Protein AF-A0A945FK78-F1 (afdb_monomer_lite)

pLDDT: mean 89.25, std 8.35, range [63.59, 98.69]

Secondary structure (DSSP, 8-state):
-EEEEEEEE---SS---EEEEEETTEEEEEE-S--SSPPPHHHHHHHHTT---EEEEEEE--STT-SSHHHHHHHHHHSEEEEEEEE-SS-EEEEEEEEETTEEEEEEEETTTTEEEEEEETTEE--S---BSSSEEEESSSEEEETTEEEE--SSEEEEE--TTS-EEEEEEE-SS-EEEEEEETTEEEEEEEESSEEEEEETTEEEEEESS-BS--EEESSEEEEEE-

Structure (mmCIF, N/CA/C/O backbone):
data_AF-A0A945FK78-F1
#
_entry.id   AF-A0A945FK78-F1
#
loop_
_atom_site.group_PDB
_atom_site.id
_atom_site.type_symbol
_atom_site.label_atom_id
_atom_site.label_alt_id
_atom_site.label_comp_id
_atom_site.label_asym_id
_atom_site.label_entity_id
_atom_site.label_seq_id
_atom_site.pdbx_PDB_ins_code
_atom_site.Cartn_x
_atom_site.Cartn_y
_atom_site.Cartn_z
_atom_site.occupancy
_atom_site.B_iso_or_equiv
_atom_site.auth_seq_id
_atom_site.auth_comp_id
_atom_site.auth_asym_id
_atom_site.auth_atom_id
_atom_site.pdbx_PDB_model_num
ATOM 1 N N . MET A 1 1 ? 4.400 -20.159 -4.609 1.00 85.19 1 MET A N 1
ATOM 2 C CA . MET A 1 1 ? 5.719 -19.964 -5.250 1.00 85.19 1 MET A CA 1
ATOM 3 C C . MET A 1 1 ? 5.905 -18.487 -5.541 1.00 85.19 1 MET A C 1
ATOM 5 O O . MET A 1 1 ? 4.906 -17.806 -5.713 1.00 85.19 1 MET A O 1
ATOM 9 N N . SER A 1 2 ? 7.142 -17.998 -5.595 1.00 87.69 2 SER A N 1
ATOM 10 C CA . SER A 1 2 ? 7.452 -16.610 -5.948 1.00 87.69 2 SER A CA 1
ATOM 11 C C . SER A 1 2 ? 8.450 -16.554 -7.103 1.00 87.69 2 SER A C 1
ATOM 13 O O . SER A 1 2 ? 9.295 -17.440 -7.253 1.00 87.69 2 SER A O 1
ATOM 15 N N . ALA A 1 3 ? 8.328 -15.530 -7.941 1.00 89.69 3 ALA A N 1
ATOM 16 C CA . ALA A 1 3 ? 9.231 -15.269 -9.050 1.00 89.69 3 ALA A CA 1
ATOM 17 C C . ALA A 1 3 ? 9.482 -13.766 -9.167 1.00 89.69 3 ALA A C 1
ATOM 19 O O . ALA A 1 3 ? 8.560 -12.961 -9.043 1.00 89.69 3 ALA A O 1
ATOM 20 N N . VAL A 1 4 ? 10.736 -13.401 -9.430 1.00 88.75 4 VAL A N 1
ATOM 21 C CA . VAL A 1 4 ? 11.137 -12.023 -9.719 1.00 88.75 4 VAL A CA 1
ATOM 22 C C . VAL A 1 4 ? 11.714 -11.973 -11.125 1.00 88.75 4 VAL A C 1
ATOM 24 O O . VAL A 1 4 ? 12.570 -12.786 -11.479 1.00 88.75 4 VAL A O 1
ATOM 27 N N . ARG A 1 5 ? 11.280 -10.996 -11.918 1.00 88.25 5 ARG A N 1
ATOM 28 C CA . ARG A 1 5 ? 11.857 -10.679 -13.224 1.00 88.25 5 ARG A CA 1
ATOM 29 C C . ARG A 1 5 ? 12.356 -9.235 -13.218 1.00 88.25 5 ARG A C 1
ATOM 31 O O . ARG A 1 5 ? 11.535 -8.322 -13.227 1.00 88.25 5 ARG A O 1
ATOM 38 N N . PRO A 1 6 ? 13.676 -8.998 -13.233 1.00 86.38 6 PRO A N 1
ATOM 39 C CA . PRO A 1 6 ? 14.219 -7.669 -13.493 1.00 86.38 6 PRO A CA 1
ATOM 40 C C . PRO A 1 6 ? 13.717 -7.158 -14.851 1.00 86.38 6 PRO A C 1
ATOM 42 O O . PRO A 1 6 ? 13.783 -7.892 -15.839 1.00 86.38 6 PRO A O 1
ATOM 45 N N . LEU A 1 7 ? 13.196 -5.932 -14.898 1.00 83.31 7 LEU A N 1
ATOM 46 C CA . LEU A 1 7 ? 12.598 -5.352 -16.105 1.00 83.31 7 LEU A CA 1
ATOM 47 C C . LEU A 1 7 ? 13.538 -4.342 -16.762 1.00 83.31 7 LEU A C 1
ATOM 49 O O . LEU A 1 7 ? 13.910 -4.494 -17.921 1.00 83.31 7 LEU A O 1
ATOM 53 N N . VAL A 1 8 ? 13.963 -3.338 -15.997 1.00 77.94 8 VAL A N 1
ATOM 54 C CA . VAL A 1 8 ? 14.865 -2.275 -16.448 1.00 77.94 8 VAL A CA 1
ATOM 55 C C . VAL A 1 8 ? 15.827 -1.907 -15.328 1.00 77.94 8 VAL A C 1
ATOM 57 O O . VAL A 1 8 ? 15.488 -2.005 -14.149 1.00 77.94 8 VAL A O 1
ATOM 60 N N . ARG A 1 9 ? 17.036 -1.478 -15.697 1.00 79.06 9 ARG A N 1
ATOM 61 C CA . ARG A 1 9 ? 17.965 -0.803 -14.790 1.00 79.06 9 ARG A CA 1
ATOM 62 C C . ARG A 1 9 ? 18.815 0.212 -15.547 1.00 79.06 9 ARG A C 1
ATOM 64 O O . ARG A 1 9 ? 19.296 -0.089 -16.644 1.00 79.06 9 ARG A O 1
ATOM 71 N N . SER A 1 10 ? 19.081 1.360 -14.941 1.00 76.00 10 SER A N 1
ATOM 72 C CA . SER A 1 10 ? 20.145 2.262 -15.385 1.00 76.00 10 SER A CA 1
ATOM 73 C C . SER A 1 10 ? 21.504 1.583 -15.181 1.00 76.00 10 SER A C 1
ATOM 75 O O . SER A 1 10 ? 21.773 1.041 -14.112 1.00 76.00 10 SER A O 1
ATOM 77 N N . LYS A 1 11 ? 22.375 1.594 -16.197 1.00 76.12 11 LYS A N 1
ATOM 78 C CA . LYS A 1 11 ? 23.743 1.056 -16.099 1.00 76.12 11 LYS A CA 1
ATOM 79 C C . LYS A 1 11 ? 24.743 2.208 -16.058 1.00 76.12 11 LYS A C 1
ATOM 81 O O . LYS A 1 11 ? 25.193 2.661 -17.103 1.00 76.12 11 LYS A O 1
ATOM 86 N N . LEU A 1 12 ? 25.088 2.672 -14.860 1.00 74.94 12 LEU A N 1
ATOM 87 C CA . LEU A 1 12 ? 25.966 3.836 -14.660 1.00 74.94 12 LEU A CA 1
ATOM 88 C C . LEU A 1 12 ? 27.443 3.472 -14.467 1.00 74.94 12 LEU A C 1
ATOM 90 O O . LEU A 1 12 ? 28.280 4.342 -14.263 1.00 74.94 12 LEU A O 1
ATOM 94 N N . GLY A 1 13 ? 27.787 2.185 -14.523 1.00 69.75 13 GLY A N 1
ATOM 95 C CA . GLY A 1 13 ? 29.161 1.712 -14.389 1.00 69.75 13 GLY A CA 1
ATOM 96 C C . GLY A 1 13 ? 29.427 0.456 -15.212 1.00 69.75 13 GLY A C 1
ATOM 97 O O . GLY A 1 13 ? 28.503 -0.245 -15.632 1.00 69.75 13 GLY A O 1
ATOM 98 N N . LYS A 1 14 ? 30.715 0.145 -15.412 1.00 69.25 14 LYS A N 1
ATOM 99 C CA . LYS A 1 14 ? 31.162 -1.047 -16.161 1.00 69.25 14 LYS A CA 1
ATOM 100 C C . LYS A 1 14 ? 30.743 -2.364 -15.494 1.00 69.25 14 LYS A C 1
ATOM 102 O O . LYS A 1 14 ? 30.628 -3.375 -16.178 1.00 69.25 14 LYS A O 1
ATOM 107 N N . ASN A 1 15 ? 30.497 -2.353 -14.180 1.00 76.56 15 ASN A N 1
ATOM 108 C CA . ASN A 1 15 ? 30.072 -3.515 -13.404 1.00 76.56 15 ASN A CA 1
ATOM 109 C C . ASN A 1 15 ? 28.766 -3.209 -12.655 1.00 76.56 15 ASN A C 1
ATOM 111 O O . ASN A 1 15 ? 28.772 -2.482 -11.671 1.00 76.56 15 ASN A O 1
ATOM 115 N N . THR A 1 16 ? 27.648 -3.754 -13.131 1.00 78.75 16 THR A N 1
ATOM 116 C CA . THR A 1 16 ? 26.304 -3.588 -12.541 1.00 78.75 16 THR A CA 1
ATOM 117 C C . THR A 1 16 ? 25.629 -4.956 -12.433 1.00 78.75 16 THR A C 1
ATOM 119 O O . THR A 1 16 ? 24.780 -5.302 -13.253 1.00 78.75 16 THR A O 1
ATOM 122 N N . PRO A 1 17 ? 26.101 -5.842 -11.548 1.00 82.62 17 PRO A N 1
ATOM 123 C CA . PRO A 1 17 ? 25.619 -7.216 -11.513 1.00 82.62 17 PRO A CA 1
ATOM 124 C C . PRO A 1 17 ? 24.199 -7.301 -10.938 1.00 82.62 17 PRO A C 1
ATOM 126 O O . PRO A 1 17 ? 23.781 -6.467 -10.142 1.00 82.62 17 PRO A O 1
ATOM 129 N N . ILE A 1 18 ? 23.472 -8.345 -11.336 1.00 84.94 18 ILE A N 1
ATOM 130 C CA . ILE A 1 18 ? 22.266 -8.794 -10.632 1.00 84.94 18 ILE A CA 1
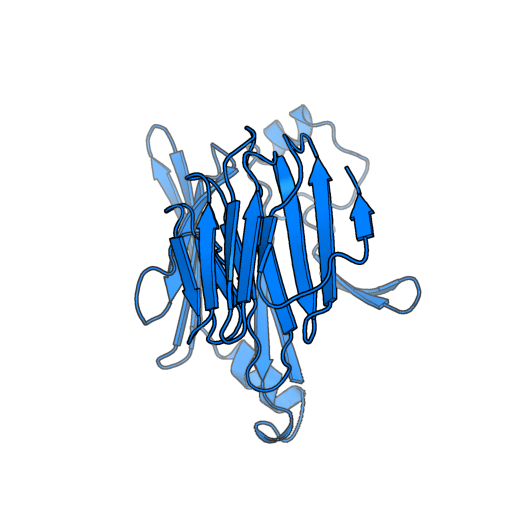ATOM 131 C C . ILE A 1 18 ? 22.673 -10.049 -9.882 1.00 84.94 18 ILE A C 1
ATOM 133 O O . ILE A 1 18 ? 23.197 -10.979 -10.501 1.00 84.94 18 ILE A O 1
ATOM 137 N N . ARG A 1 19 ? 22.497 -10.054 -8.564 1.00 87.69 19 ARG A N 1
ATOM 138 C CA . ARG A 1 19 ? 22.952 -11.142 -7.697 1.00 87.69 19 ARG A CA 1
ATOM 139 C C . ARG A 1 19 ? 21.851 -11.547 -6.743 1.00 87.69 19 ARG A C 1
ATOM 141 O O . ARG A 1 19 ? 21.077 -10.718 -6.290 1.00 87.69 19 ARG A O 1
ATOM 148 N N . LEU A 1 20 ? 21.801 -12.838 -6.464 1.00 85.56 20 LEU A N 1
ATOM 149 C CA . LEU A 1 20 ? 21.008 -13.390 -5.385 1.00 85.56 20 LEU A CA 1
ATOM 150 C C . LEU A 1 20 ? 22.001 -13.835 -4.317 1.00 85.56 20 LEU A C 1
ATOM 152 O O . LEU A 1 20 ? 22.889 -14.635 -4.615 1.00 85.56 20 LEU A O 1
ATOM 156 N N . GLU A 1 21 ? 21.900 -13.279 -3.120 1.00 91.38 21 GLU A N 1
ATOM 157 C CA . GLU A 1 21 ? 22.859 -13.513 -2.044 1.00 91.38 21 GLU A CA 1
ATOM 158 C C . GLU A 1 21 ? 22.175 -13.619 -0.688 1.00 91.38 21 GLU A C 1
ATOM 160 O O . GLU A 1 21 ? 21.089 -13.090 -0.484 1.00 91.38 21 GLU A O 1
ATOM 165 N N . GLU A 1 22 ? 22.808 -14.332 0.237 1.00 92.62 22 GLU A N 1
ATOM 166 C CA . GLU A 1 22 ? 22.328 -14.454 1.608 1.00 92.62 22 GLU A CA 1
ATOM 167 C C . GLU A 1 22 ? 22.950 -13.348 2.471 1.00 92.62 22 GLU A C 1
ATOM 169 O O . GLU A 1 22 ? 24.173 -13.189 2.501 1.00 92.62 22 GLU A O 1
ATOM 174 N N . ARG A 1 23 ? 22.121 -12.572 3.176 1.00 89.19 23 ARG A N 1
ATOM 175 C CA . ARG A 1 23 ? 22.551 -11.542 4.131 1.00 89.19 23 ARG A CA 1
ATOM 176 C C . ARG A 1 23 ? 21.806 -11.750 5.443 1.00 89.19 23 ARG A C 1
ATOM 178 O O . ARG A 1 23 ? 20.592 -11.634 5.475 1.00 89.19 23 ARG A O 1
ATOM 185 N N . ALA A 1 24 ? 22.535 -12.045 6.521 1.00 90.94 24 ALA A N 1
ATOM 186 C CA . ALA A 1 24 ? 21.966 -12.250 7.860 1.00 90.94 24 ALA A CA 1
ATOM 187 C C . ALA A 1 24 ? 20.824 -13.297 7.925 1.00 90.94 24 ALA A C 1
ATOM 189 O O . ALA A 1 24 ? 19.915 -13.167 8.737 1.00 90.94 24 ALA A O 1
ATOM 190 N N . GLY A 1 25 ? 20.890 -14.342 7.091 1.00 89.62 25 GLY A N 1
ATOM 191 C CA . GLY A 1 25 ? 19.864 -15.388 6.996 1.00 89.62 25 GLY A CA 1
ATOM 192 C C . GLY A 1 25 ? 18.727 -15.085 6.013 1.00 89.62 25 GLY A C 1
ATOM 193 O O . GLY A 1 25 ? 17.911 -15.966 5.747 1.00 89.62 25 GLY A O 1
ATOM 194 N N . ASP A 1 26 ? 18.696 -13.884 5.427 1.00 82.81 26 ASP A N 1
ATOM 195 C CA . ASP A 1 26 ? 17.723 -13.498 4.409 1.00 82.81 26 ASP A CA 1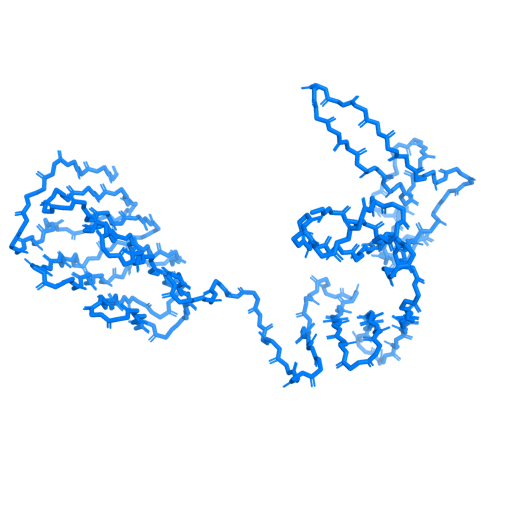
ATOM 196 C C . ASP A 1 26 ? 18.279 -13.682 2.997 1.00 82.81 26 ASP A C 1
ATOM 198 O O . ASP A 1 26 ? 19.442 -13.387 2.716 1.00 82.81 26 ASP A O 1
ATOM 202 N N . LEU A 1 27 ? 17.420 -14.115 2.074 1.00 82.62 27 LEU A N 1
ATOM 203 C CA . LEU A 1 27 ? 17.739 -14.177 0.652 1.00 82.62 27 LEU A CA 1
ATOM 204 C C . LEU A 1 27 ? 17.448 -12.823 -0.010 1.00 82.62 27 LEU A C 1
ATOM 206 O O . LEU A 1 27 ? 16.295 -12.406 -0.115 1.00 82.62 27 LEU A O 1
ATOM 210 N N . VAL A 1 28 ? 18.490 -12.157 -0.498 1.00 86.06 28 VAL A N 1
ATOM 211 C CA . VAL A 1 28 ? 18.441 -10.805 -1.063 1.00 86.06 28 VAL A CA 1
ATOM 212 C C . VAL A 1 28 ? 18.716 -10.847 -2.562 1.00 86.06 28 VAL A C 1
ATOM 214 O O . VAL A 1 28 ? 19.752 -11.341 -3.003 1.00 86.06 28 VAL A O 1
ATOM 217 N N . LEU A 1 29 ? 17.794 -10.297 -3.358 1.00 84.81 29 LEU A N 1
ATOM 218 C CA . LEU A 1 29 ? 18.037 -9.983 -4.765 1.00 84.81 29 LEU A CA 1
ATOM 219 C C . LEU A 1 29 ? 18.592 -8.561 -4.866 1.00 84.81 29 LEU A C 1
ATOM 221 O O . LEU A 1 29 ? 17.868 -7.596 -4.636 1.00 84.81 29 LEU A O 1
ATOM 225 N N . ASP A 1 30 ? 19.857 -8.446 -5.248 1.00 86.56 30 ASP A N 1
ATOM 226 C CA . ASP A 1 30 ? 20.533 -7.174 -5.468 1.00 86.56 30 ASP A CA 1
ATOM 227 C C . ASP A 1 30 ? 20.562 -6.819 -6.963 1.00 86.56 30 ASP A C 1
ATOM 229 O O . ASP A 1 30 ? 20.929 -7.645 -7.811 1.00 86.56 30 ASP A O 1
ATOM 233 N N . ILE A 1 31 ? 20.157 -5.591 -7.294 1.00 84.88 31 ILE A N 1
ATOM 234 C CA . ILE A 1 31 ? 20.098 -5.051 -8.661 1.00 84.88 31 ILE A CA 1
ATOM 235 C C . ILE A 1 31 ? 20.861 -3.722 -8.675 1.00 84.88 31 ILE A C 1
ATOM 237 O O . ILE A 1 31 ? 20.276 -2.641 -8.576 1.00 84.88 31 ILE A O 1
ATOM 241 N N . ASP A 1 32 ? 22.179 -3.815 -8.839 1.00 81.12 32 ASP A N 1
ATOM 242 C CA . ASP A 1 32 ? 23.079 -2.661 -8.841 1.00 81.12 32 ASP A CA 1
ATOM 243 C C . ASP A 1 32 ? 22.862 -1.790 -10.097 1.00 81.12 32 ASP A C 1
ATOM 245 O O . ASP A 1 32 ? 23.036 -2.261 -11.227 1.00 81.12 32 ASP A O 1
ATOM 249 N N . THR A 1 33 ? 22.561 -0.496 -9.930 1.00 79.31 33 THR A N 1
ATOM 250 C CA . THR A 1 33 ? 22.623 0.504 -11.024 1.00 79.31 33 THR A CA 1
ATOM 251 C C . THR A 1 33 ? 24.009 1.128 -11.170 1.00 79.31 33 THR A C 1
ATOM 253 O O . THR A 1 33 ? 24.380 1.598 -12.250 1.00 79.31 33 THR A O 1
ATOM 256 N N . TYR A 1 34 ? 24.806 1.088 -10.101 1.00 78.56 34 TYR A N 1
ATOM 257 C CA . TYR A 1 34 ? 26.171 1.588 -10.036 1.00 78.56 34 TYR A CA 1
ATOM 258 C C . TYR A 1 34 ? 26.968 0.809 -8.985 1.00 78.56 34 TYR A C 1
ATOM 260 O O . TYR A 1 34 ? 26.492 0.598 -7.873 1.00 78.56 34 TYR A O 1
ATOM 268 N N . ARG A 1 35 ? 28.200 0.418 -9.323 1.00 75.31 35 ARG A N 1
ATOM 269 C CA . ARG A 1 35 ? 29.159 -0.174 -8.383 1.00 75.31 35 ARG A CA 1
ATOM 270 C C . ARG A 1 35 ? 30.524 0.472 -8.597 1.00 75.31 35 ARG A C 1
ATOM 272 O O . ARG A 1 35 ? 31.146 0.274 -9.640 1.00 75.31 35 ARG A O 1
ATOM 279 N N . GLY A 1 36 ? 30.970 1.242 -7.614 1.00 75.12 36 GLY A N 1
ATOM 280 C CA . GLY A 1 36 ? 32.206 2.020 -7.652 1.00 75.12 36 GLY A CA 1
ATOM 281 C C . GLY A 1 36 ? 32.344 2.875 -6.397 1.00 75.12 36 GLY A C 1
ATOM 282 O O . GLY A 1 36 ? 31.562 2.721 -5.456 1.00 75.12 36 GLY A O 1
ATOM 283 N N . GLU A 1 37 ? 33.325 3.776 -6.378 1.00 77.75 37 GLU A N 1
ATOM 284 C CA . GLU A 1 37 ? 33.451 4.754 -5.295 1.00 77.75 37 GLU A CA 1
ATOM 285 C C . GLU A 1 37 ? 32.185 5.603 -5.185 1.00 77.75 37 GLU A C 1
ATOM 287 O O . GLU A 1 37 ? 31.512 5.866 -6.187 1.00 77.75 37 GLU A O 1
ATOM 292 N N . LYS A 1 38 ? 31.855 6.014 -3.956 1.00 76.81 38 LYS A N 1
ATOM 293 C CA . LYS A 1 38 ? 30.687 6.847 -3.676 1.00 76.81 38 LYS A CA 1
ATOM 294 C C . LYS A 1 38 ? 30.719 8.081 -4.579 1.00 76.81 38 LYS A C 1
ATOM 296 O O . LYS A 1 38 ? 31.622 8.905 -4.477 1.00 76.81 38 LYS A O 1
ATOM 301 N N . MET A 1 39 ? 29.715 8.206 -5.438 1.00 71.44 39 MET A N 1
ATOM 302 C CA . MET A 1 39 ? 29.570 9.354 -6.323 1.00 71.44 39 MET A CA 1
ATOM 303 C C . MET A 1 39 ? 28.866 10.489 -5.572 1.00 71.44 39 MET A C 1
ATOM 305 O O . MET A 1 39 ? 27.896 10.248 -4.848 1.00 71.44 39 MET A O 1
ATOM 309 N N . ALA A 1 40 ? 29.359 11.721 -5.718 1.00 77.81 40 ALA A N 1
ATOM 310 C CA . ALA A 1 40 ? 28.646 12.902 -5.237 1.00 77.81 40 ALA A CA 1
ATOM 311 C C . ALA A 1 40 ? 27.323 13.070 -6.004 1.00 77.81 40 ALA A C 1
ATOM 313 O O . ALA A 1 40 ? 27.217 12.654 -7.158 1.00 77.81 40 ALA A O 1
ATOM 314 N N . HIS A 1 41 ? 26.321 13.684 -5.371 1.00 68.19 41 HIS A N 1
ATOM 315 C CA . HIS A 1 41 ? 24.999 13.889 -5.973 1.00 68.19 41 HIS A CA 1
ATOM 316 C C . HIS A 1 41 ? 25.080 14.627 -7.322 1.00 68.19 41 HIS A C 1
ATOM 318 O O . HIS A 1 41 ? 24.483 14.172 -8.294 1.00 68.19 41 HIS A O 1
ATOM 324 N N . ASP A 1 42 ? 25.900 15.677 -7.409 1.00 74.44 42 ASP A N 1
ATOM 325 C CA . ASP A 1 42 ? 26.085 16.458 -8.640 1.00 74.44 42 ASP A CA 1
ATOM 326 C C . ASP A 1 42 ? 26.722 15.620 -9.759 1.00 74.44 42 ASP A C 1
ATOM 328 O O . ASP A 1 42 ? 26.226 15.600 -10.881 1.00 74.44 42 ASP A O 1
ATOM 332 N N . ALA A 1 43 ? 27.742 14.819 -9.435 1.00 74.62 43 ALA A N 1
ATOM 333 C CA . ALA A 1 43 ? 28.380 13.911 -10.391 1.00 74.62 43 ALA A CA 1
ATOM 334 C C . ALA A 1 43 ? 27.421 12.807 -10.881 1.00 74.62 43 ALA A C 1
ATOM 336 O O . ALA A 1 43 ? 27.469 12.398 -12.046 1.00 74.62 43 ALA A O 1
ATOM 337 N N . LEU A 1 44 ? 26.506 12.344 -10.020 1.00 71.06 44 LEU A N 1
ATOM 338 C CA . LEU A 1 44 ? 25.440 11.420 -10.409 1.00 71.06 44 LEU A CA 1
ATOM 339 C C . LEU A 1 44 ? 24.446 12.101 -11.355 1.00 71.06 44 LEU A C 1
ATOM 341 O O . LEU A 1 44 ? 24.047 11.498 -12.354 1.00 71.06 44 LEU A O 1
ATOM 345 N N . HIS A 1 45 ? 24.063 13.346 -11.065 1.00 69.94 45 HIS A N 1
ATOM 346 C CA . HIS A 1 45 ? 23.194 14.148 -11.922 1.00 69.94 45 HIS A CA 1
ATOM 347 C C . HIS A 1 45 ? 23.817 14.407 -13.295 1.00 69.94 45 HIS A C 1
ATOM 349 O O . HIS A 1 45 ? 23.137 14.208 -14.297 1.00 69.94 45 HIS A O 1
ATOM 355 N N . GLU A 1 46 ? 25.100 14.753 -13.370 1.00 72.06 46 GLU A N 1
ATOM 356 C CA . GLU A 1 46 ? 25.819 14.941 -14.637 1.00 72.06 46 GLU A CA 1
ATOM 357 C C . GLU A 1 46 ? 25.909 13.642 -15.450 1.00 72.06 46 GLU A C 1
ATOM 359 O O . GLU A 1 46 ? 25.670 13.638 -16.656 1.00 72.06 46 GLU A O 1
ATOM 364 N N . THR A 1 47 ? 26.195 12.516 -14.790 1.00 67.88 47 THR A N 1
ATOM 365 C CA . THR A 1 47 ? 26.388 11.221 -15.468 1.00 67.88 47 THR A CA 1
ATOM 366 C C . THR A 1 47 ? 25.070 10.595 -15.937 1.00 67.88 47 THR A C 1
ATOM 368 O O . THR A 1 47 ? 25.034 9.895 -16.948 1.00 67.88 47 THR A O 1
ATOM 371 N N . SER A 1 48 ? 23.980 10.803 -15.194 1.00 66.00 48 SER A N 1
ATOM 372 C CA . SER A 1 48 ? 22.694 10.120 -15.418 1.00 66.00 48 SER A CA 1
ATOM 373 C C . SER A 1 48 ? 21.543 11.043 -15.824 1.00 66.00 48 SER A C 1
ATOM 375 O O . SER A 1 48 ? 20.415 10.577 -15.998 1.00 66.00 48 SER A O 1
ATOM 377 N N . GLY A 1 49 ? 21.780 12.355 -15.892 1.00 64.69 49 GLY A N 1
ATOM 378 C CA . GLY A 1 49 ? 20.717 13.360 -15.967 1.00 64.69 49 GLY A CA 1
ATOM 379 C C . GLY A 1 49 ? 19.792 13.364 -14.741 1.00 64.69 49 GLY A C 1
ATOM 380 O O . GLY A 1 49 ? 18.676 13.869 -14.831 1.00 64.69 49 GLY A O 1
ATOM 381 N N . GLY A 1 50 ? 20.204 12.740 -13.628 1.00 63.88 50 GLY A N 1
ATOM 382 C CA . GLY A 1 50 ? 19.385 12.521 -12.428 1.00 63.88 50 GLY A CA 1
ATOM 383 C C . GLY A 1 50 ? 18.392 11.354 -12.516 1.00 63.88 50 GLY A C 1
ATOM 384 O O . GLY A 1 50 ? 17.568 11.179 -11.621 1.00 63.88 50 GLY A O 1
ATOM 385 N N . ARG A 1 51 ? 18.433 10.544 -13.584 1.00 71.44 51 ARG A N 1
ATOM 386 C CA . ARG A 1 51 ? 17.368 9.584 -13.944 1.00 71.44 51 ARG A CA 1
ATOM 387 C C . ARG A 1 51 ? 17.740 8.130 -13.657 1.00 71.44 51 ARG A C 1
ATOM 389 O O . ARG A 1 51 ? 17.567 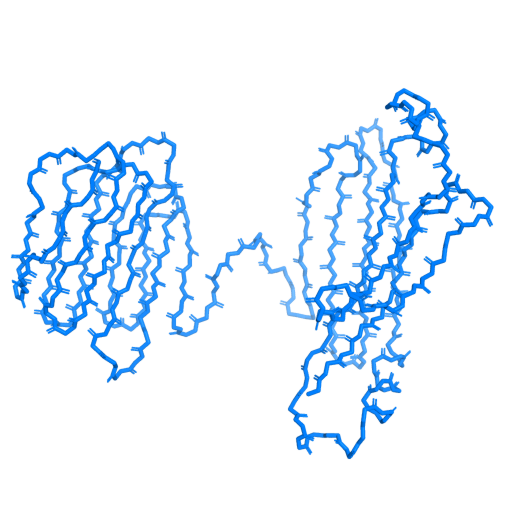7.249 -14.502 1.00 71.44 51 ARG A O 1
ATOM 396 N N . VAL A 1 52 ? 18.269 7.871 -12.466 1.00 74.75 52 VAL A N 1
ATOM 397 C CA . VAL A 1 52 ? 18.689 6.525 -12.049 1.00 74.75 52 VAL A CA 1
ATOM 398 C C . VAL A 1 52 ? 17.487 5.716 -11.585 1.00 74.75 52 VAL A C 1
ATOM 400 O O . VAL A 1 52 ? 16.887 6.042 -10.570 1.00 74.75 52 VAL A O 1
ATOM 403 N N . HIS A 1 53 ? 17.146 4.641 -12.286 1.00 77.62 53 HIS A N 1
ATOM 404 C CA . HIS A 1 53 ? 16.008 3.802 -11.925 1.00 77.62 53 HIS A CA 1
ATOM 405 C C . HIS A 1 53 ? 16.317 2.316 -12.115 1.00 77.62 53 HIS A C 1
ATOM 407 O O . HIS A 1 53 ? 17.097 1.920 -12.982 1.00 77.62 53 HIS A O 1
ATOM 413 N N . SER A 1 54 ? 15.665 1.496 -11.299 1.00 81.25 54 SER A N 1
ATOM 414 C CA . SER A 1 54 ? 15.596 0.044 -11.436 1.00 81.25 54 SER A CA 1
ATOM 415 C C . SER A 1 54 ? 14.153 -0.374 -11.241 1.00 81.25 54 SER A C 1
ATOM 417 O O . SER A 1 54 ? 13.468 0.164 -10.374 1.00 81.25 54 SER A O 1
ATOM 419 N N . ALA A 1 55 ? 13.702 -1.350 -12.017 1.00 83.50 55 ALA A N 1
ATOM 420 C CA . ALA A 1 55 ? 12.385 -1.926 -11.838 1.00 83.50 55 ALA A CA 1
ATOM 421 C C . ALA A 1 55 ? 12.411 -3.440 -12.009 1.00 83.50 55 ALA A C 1
ATOM 423 O O . ALA A 1 55 ? 13.196 -4.002 -12.780 1.00 83.50 55 ALA A O 1
ATOM 424 N N . PHE A 1 56 ? 11.507 -4.095 -11.295 1.00 87.94 56 PHE A N 1
ATOM 425 C CA . PHE A 1 56 ? 11.300 -5.528 -11.348 1.00 87.94 56 PHE A CA 1
ATOM 426 C C . PHE A 1 56 ? 9.804 -5.832 -11.339 1.00 87.94 56 PHE A C 1
ATOM 428 O O . PHE A 1 56 ? 8.996 -5.062 -10.827 1.00 87.94 56 PHE A O 1
ATOM 435 N N . TYR A 1 57 ? 9.458 -6.979 -11.904 1.00 90.12 57 TYR A N 1
ATOM 436 C CA . TYR A 1 57 ? 8.160 -7.610 -11.765 1.00 90.12 57 TYR A CA 1
ATOM 437 C C . TYR A 1 57 ? 8.252 -8.707 -10.709 1.00 90.12 57 TYR A C 1
ATOM 439 O O . TYR A 1 57 ? 9.225 -9.467 -10.696 1.00 90.12 57 TYR A O 1
ATOM 447 N N . PHE A 1 58 ? 7.248 -8.795 -9.843 1.00 90.19 58 PHE A N 1
ATOM 448 C CA . PHE A 1 58 ? 7.135 -9.835 -8.829 1.00 90.19 58 PHE A CA 1
ATOM 449 C C . PHE A 1 58 ? 5.776 -10.513 -8.935 1.00 90.19 58 PHE A C 1
ATOM 451 O O . PHE A 1 58 ? 4.748 -9.838 -8.959 1.00 90.19 58 PHE A O 1
ATOM 458 N N . GLU A 1 59 ? 5.781 -11.842 -8.970 1.00 92.19 59 GLU A N 1
ATOM 459 C CA . GLU A 1 59 ? 4.565 -12.646 -9.016 1.00 92.19 59 GLU A CA 1
ATOM 460 C C . GLU A 1 59 ? 4.601 -13.730 -7.945 1.00 92.19 59 GLU A C 1
ATOM 462 O O . GLU A 1 59 ? 5.622 -14.396 -7.730 1.00 92.19 59 GLU A O 1
ATOM 467 N N . VAL A 1 60 ? 3.455 -13.913 -7.293 1.00 91.50 60 VAL A N 1
ATOM 468 C CA . VAL A 1 60 ? 3.207 -14.988 -6.337 1.00 91.50 60 VAL A CA 1
ATOM 469 C C . VAL A 1 60 ? 2.064 -15.836 -6.871 1.00 91.50 60 VAL A C 1
ATOM 471 O O . VAL A 1 60 ? 1.035 -15.304 -7.271 1.00 91.50 60 VAL A O 1
ATOM 474 N N . ALA A 1 61 ? 2.256 -17.149 -6.853 1.00 88.62 61 ALA A N 1
ATOM 475 C CA . ALA A 1 61 ? 1.256 -18.139 -7.244 1.00 88.62 61 ALA A CA 1
ATOM 476 C C . ALA A 1 61 ? 1.065 -19.181 -6.138 1.00 88.62 61 ALA A C 1
ATOM 478 O O . ALA A 1 61 ? 1.968 -19.380 -5.311 1.00 88.62 61 ALA A O 1
ATOM 479 N N . ASP A 1 62 ? -0.058 -19.898 -6.135 1.00 89.00 62 ASP A N 1
ATOM 480 C CA . ASP A 1 62 ? -0.221 -21.054 -5.252 1.00 89.00 62 ASP A CA 1
ATOM 481 C C . ASP A 1 62 ? 0.827 -22.133 -5.600 1.00 89.00 62 ASP A C 1
ATOM 483 O O . ASP A 1 62 ? 1.294 -22.262 -6.735 1.00 89.00 62 ASP A O 1
ATOM 487 N N . ARG A 1 63 ? 1.268 -22.911 -4.607 1.00 83.81 63 ARG A N 1
ATOM 488 C CA . ARG A 1 63 ? 2.197 -24.024 -4.849 1.00 83.81 63 ARG A CA 1
ATOM 489 C C . ARG A 1 63 ? 1.558 -25.128 -5.695 1.00 83.81 63 ARG A C 1
ATOM 491 O O . ARG A 1 63 ? 2.285 -25.817 -6.401 1.00 83.81 63 ARG A O 1
ATOM 498 N N . SER A 1 64 ? 0.244 -25.304 -5.608 1.00 92.62 64 SER A N 1
ATOM 499 C CA . SER A 1 64 ? -0.514 -26.319 -6.345 1.00 92.62 64 SER A CA 1
ATOM 500 C C . SER A 1 64 ? -0.682 -26.000 -7.835 1.00 92.62 64 SER A C 1
ATOM 502 O O . SER A 1 64 ? -0.823 -26.923 -8.632 1.00 92.62 64 SER A O 1
ATOM 504 N N . GLU A 1 65 ? -0.588 -24.726 -8.231 1.00 92.12 65 GLU A N 1
ATOM 505 C CA . GLU A 1 65 ? -0.738 -24.285 -9.627 1.00 92.12 65 GLU A CA 1
ATOM 506 C C . GLU A 1 65 ? 0.448 -24.674 -10.521 1.00 92.12 65 GLU A C 1
ATOM 508 O O . GLU A 1 65 ? 0.313 -24.774 -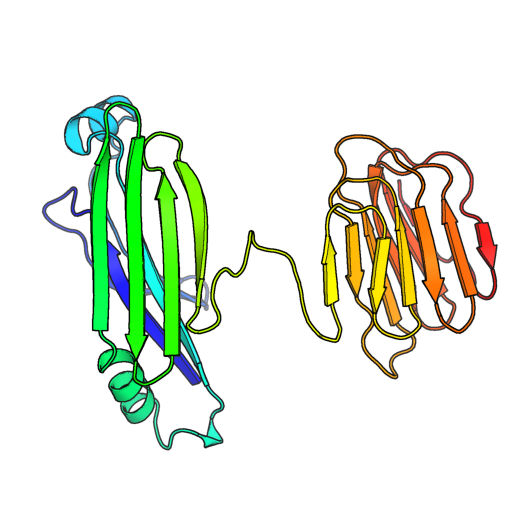11.740 1.00 92.12 65 GLU A O 1
ATOM 513 N N . PHE A 1 66 ? 1.623 -24.920 -9.933 1.00 91.62 66 PHE A N 1
ATOM 514 C CA . PHE A 1 66 ? 2.842 -25.210 -10.680 1.00 91.62 66 PHE A CA 1
ATOM 515 C C . PHE A 1 66 ? 3.587 -26.398 -10.086 1.00 91.62 66 PHE A C 1
ATOM 517 O O . PHE A 1 66 ? 3.987 -26.387 -8.926 1.00 91.62 66 PHE A O 1
ATOM 524 N N . ALA A 1 67 ? 3.888 -27.399 -10.917 1.00 91.00 67 ALA A N 1
ATOM 525 C CA . ALA A 1 67 ? 4.633 -28.580 -10.479 1.00 91.00 67 ALA A CA 1
ATOM 526 C C . ALA A 1 67 ? 6.043 -28.239 -9.953 1.00 91.00 67 ALA A C 1
ATOM 528 O O . ALA A 1 67 ? 6.567 -28.920 -9.073 1.00 91.00 67 ALA A O 1
ATOM 529 N N . THR A 1 68 ? 6.680 -27.191 -10.491 1.00 90.56 68 THR A N 1
ATOM 530 C CA . THR A 1 68 ? 8.031 -26.762 -10.099 1.00 90.56 68 THR A CA 1
ATOM 531 C C . THR A 1 68 ? 8.207 -25.240 -10.171 1.00 90.56 68 THR A C 1
ATOM 533 O O . THR A 1 68 ? 7.559 -24.555 -10.965 1.00 90.56 68 THR A O 1
ATOM 536 N N . ALA A 1 69 ? 9.187 -24.703 -9.439 1.00 86.94 69 ALA A N 1
ATOM 537 C CA . ALA A 1 69 ? 9.593 -23.300 -9.583 1.00 86.94 69 ALA A CA 1
ATOM 538 C C . ALA A 1 69 ? 10.076 -22.970 -11.011 1.00 86.94 69 ALA A C 1
ATOM 540 O O . ALA A 1 69 ? 9.885 -21.858 -11.492 1.00 86.94 69 ALA A O 1
ATOM 541 N N . ARG A 1 70 ? 10.653 -23.952 -11.723 1.00 90.19 70 ARG A N 1
ATOM 542 C CA . ARG A 1 70 ? 11.096 -23.802 -13.118 1.00 90.19 70 ARG A CA 1
ATOM 543 C C . ARG A 1 70 ? 9.925 -23.662 -14.092 1.00 90.19 70 ARG A C 1
ATOM 545 O O . ARG A 1 70 ? 10.034 -22.918 -15.061 1.00 90.19 70 ARG A O 1
ATOM 552 N N . SER A 1 71 ? 8.822 -24.382 -13.878 1.00 92.12 71 SER A N 1
ATOM 553 C CA . SER A 1 71 ? 7.616 -24.200 -14.698 1.00 92.12 71 SER A CA 1
ATOM 554 C C . SER A 1 71 ? 6.991 -22.830 -14.450 1.00 92.12 71 SER A C 1
ATOM 556 O O . SER A 1 71 ? 6.636 -22.158 -15.412 1.00 92.12 71 SER A O 1
ATOM 558 N N . PHE A 1 72 ? 6.959 -22.373 -13.194 1.00 93.00 72 PHE A N 1
ATOM 559 C CA . PHE A 1 72 ? 6.462 -21.037 -12.865 1.00 93.00 72 PHE A CA 1
A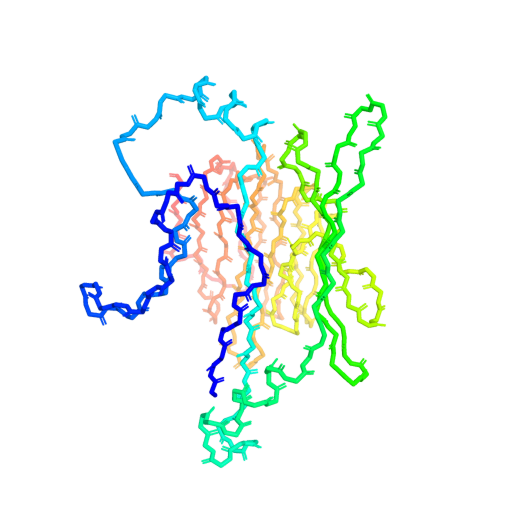TOM 560 C C . PHE A 1 72 ? 7.345 -19.927 -13.460 1.00 93.00 72 PHE A C 1
ATOM 562 O O . PHE A 1 72 ? 6.846 -19.006 -14.101 1.00 93.00 72 PHE A O 1
ATOM 569 N N . SER A 1 73 ? 8.674 -20.049 -13.361 1.00 90.25 73 SER A N 1
ATOM 570 C CA . SER A 1 73 ? 9.588 -19.045 -13.920 1.00 90.25 73 SER A CA 1
ATOM 571 C C . SER A 1 73 ? 9.506 -18.941 -15.445 1.00 90.25 73 SER A C 1
ATOM 573 O O . SER A 1 73 ? 9.647 -17.840 -15.979 1.00 90.25 73 SER A O 1
ATOM 575 N N . LYS A 1 74 ? 9.227 -20.044 -16.158 1.00 91.88 74 LYS A N 1
ATOM 576 C CA . LYS A 1 74 ? 8.950 -20.016 -17.605 1.00 91.88 74 LYS A CA 1
ATOM 577 C C . LYS A 1 74 ? 7.700 -19.197 -17.924 1.00 91.88 74 LYS A C 1
ATOM 579 O O . LYS A 1 74 ? 7.744 -18.395 -18.852 1.00 91.88 74 LYS A O 1
ATOM 584 N N . VAL A 1 75 ? 6.633 -19.353 -17.138 1.00 93.44 75 VAL A N 1
ATOM 585 C CA . VAL A 1 75 ? 5.401 -18.563 -17.292 1.00 93.44 75 VAL A CA 1
ATOM 586 C C . VAL A 1 75 ? 5.680 -17.077 -17.075 1.00 93.44 75 VAL A C 1
ATOM 588 O O . VAL A 1 75 ? 5.398 -16.273 -17.960 1.00 93.44 75 VAL A O 1
ATOM 591 N N . VAL A 1 76 ? 6.357 -16.703 -15.988 1.00 92.81 76 VAL A N 1
ATOM 592 C CA . VAL A 1 76 ? 6.730 -15.297 -15.736 1.00 92.81 76 VAL A CA 1
ATOM 593 C C . VAL A 1 76 ? 7.646 -14.730 -16.832 1.00 92.81 76 VAL A C 1
ATOM 595 O O . VAL A 1 76 ? 7.512 -13.574 -17.250 1.00 92.81 76 VAL A O 1
ATOM 598 N N . SER A 1 77 ? 8.561 -15.543 -17.357 1.00 92.06 77 SER A N 1
ATOM 599 C CA . SER A 1 77 ? 9.488 -15.131 -18.421 1.00 92.06 77 SER A CA 1
ATOM 600 C C . SER A 1 77 ? 8.815 -14.976 -19.787 1.00 92.06 77 SER A C 1
ATOM 602 O O . SER A 1 77 ? 9.337 -14.246 -20.624 1.00 92.06 77 SER A O 1
ATOM 604 N N . SER A 1 78 ? 7.667 -15.622 -20.013 1.00 93.81 78 SER A N 1
ATOM 605 C CA . SER A 1 78 ? 6.935 -15.555 -21.287 1.00 93.81 78 SER A CA 1
ATOM 606 C C . SER A 1 78 ? 6.250 -14.209 -21.540 1.00 93.81 78 SER A C 1
ATOM 608 O O . SER A 1 78 ? 5.978 -13.875 -22.690 1.00 93.81 78 SER A O 1
ATOM 610 N N . GLY A 1 79 ? 6.005 -13.422 -20.486 1.00 94.44 79 GLY A N 1
ATOM 611 C CA . GLY A 1 79 ? 5.393 -12.103 -20.618 1.00 94.44 79 GLY A CA 1
ATOM 612 C C . GLY A 1 79 ? 6.254 -11.120 -21.415 1.00 94.44 79 GLY A C 1
ATOM 613 O O . GLY A 1 79 ? 7.489 -11.200 -21.436 1.00 94.44 79 GLY A O 1
ATOM 614 N N . GLN A 1 80 ? 5.592 -10.165 -22.049 1.00 94.19 80 GLN A N 1
ATOM 615 C CA . GLN A 1 80 ? 6.209 -9.043 -22.737 1.00 94.19 80 GLN A CA 1
ATOM 616 C C . GLN A 1 80 ? 6.445 -7.898 -21.756 1.00 94.19 80 GLN A C 1
ATOM 618 O O . GLN A 1 80 ? 5.634 -7.647 -20.868 1.00 94.19 80 GLN A O 1
ATOM 623 N N . VAL A 1 81 ? 7.580 -7.221 -21.910 1.00 91.75 81 VAL A N 1
ATOM 624 C CA . VAL A 1 81 ? 7.942 -6.054 -21.101 1.00 91.75 81 VAL A CA 1
ATOM 625 C C . VAL A 1 81 ? 7.907 -4.842 -22.006 1.00 91.75 81 VAL A C 1
ATOM 627 O O . VAL A 1 81 ? 8.584 -4.831 -23.033 1.00 91.75 81 VAL A O 1
ATOM 630 N N . GLN A 1 82 ? 7.135 -3.840 -21.610 1.00 90.50 82 GLN A N 1
ATOM 631 C CA . GLN A 1 82 ? 7.101 -2.539 -22.253 1.00 90.50 82 GLN A CA 1
ATOM 632 C C . GLN A 1 82 ? 7.866 -1.542 -21.389 1.00 90.50 82 GLN A C 1
ATOM 634 O O . GLN A 1 82 ? 7.693 -1.498 -20.170 1.00 90.50 82 GLN A O 1
ATOM 639 N N . LEU A 1 83 ? 8.735 -0.768 -22.027 1.00 88.88 83 LEU A N 1
ATOM 640 C CA . LEU A 1 83 ? 9.519 0.269 -21.383 1.00 88.88 83 LEU A CA 1
ATOM 641 C C . LEU A 1 83 ? 9.644 1.438 -22.348 1.00 88.88 83 LEU A C 1
ATOM 643 O O . LEU A 1 83 ? 10.388 1.352 -23.322 1.00 88.88 83 LEU A O 1
ATOM 647 N N . ASP A 1 84 ? 8.968 2.529 -22.025 1.00 88.81 84 ASP A N 1
ATOM 648 C CA . ASP A 1 84 ? 8.966 3.736 -22.835 1.00 88.81 84 ASP A CA 1
ATOM 649 C C . ASP A 1 84 ? 9.372 4.933 -21.981 1.00 88.81 84 ASP A C 1
ATOM 651 O O . ASP A 1 84 ? 9.004 5.055 -20.814 1.00 88.81 84 ASP A O 1
ATOM 655 N N . THR A 1 85 ? 10.172 5.827 -22.554 1.00 87.81 85 THR A N 1
ATOM 656 C CA . THR A 1 85 ? 10.504 7.111 -21.933 1.00 87.81 85 THR A CA 1
ATOM 657 C C . THR A 1 85 ? 10.093 8.228 -22.871 1.00 87.81 85 THR A C 1
ATOM 659 O O . THR A 1 85 ? 10.639 8.362 -23.963 1.00 87.81 85 THR A O 1
ATOM 662 N N . THR A 1 86 ? 9.154 9.056 -22.433 1.00 89.12 86 THR A N 1
ATOM 663 C CA . THR A 1 86 ? 8.665 10.211 -23.190 1.00 89.12 86 THR A CA 1
ATOM 664 C C . THR A 1 86 ? 9.046 11.494 -22.472 1.00 89.12 86 THR A C 1
ATOM 666 O O . THR A 1 86 ? 8.749 11.655 -21.289 1.00 89.12 86 THR A O 1
ATOM 669 N N . THR A 1 87 ? 9.695 12.415 -23.182 1.00 88.06 87 THR A N 1
ATOM 670 C CA . THR A 1 87 ? 10.045 13.743 -22.659 1.00 88.06 87 THR A CA 1
ATOM 671 C C . THR A 1 87 ? 9.217 14.800 -23.379 1.00 88.06 87 THR A C 1
ATOM 673 O O . THR A 1 87 ? 9.224 14.840 -24.607 1.00 88.06 87 THR A O 1
ATOM 676 N N . ASN A 1 88 ? 8.515 15.637 -22.620 1.00 87.31 88 ASN A N 1
ATOM 677 C CA . ASN A 1 88 ? 7.925 16.890 -23.092 1.00 87.31 88 ASN A CA 1
ATOM 678 C C . ASN A 1 88 ? 8.652 18.085 -22.443 1.00 87.31 88 ASN A C 1
ATOM 680 O O . ASN A 1 88 ? 9.580 17.883 -21.656 1.00 87.31 88 ASN A O 1
ATOM 684 N N . ASP A 1 89 ? 8.230 19.313 -22.754 1.00 82.38 89 ASP A N 1
ATOM 685 C CA . ASP A 1 89 ? 8.923 20.553 -22.365 1.00 82.38 89 ASP A CA 1
ATOM 686 C C . ASP A 1 89 ? 9.188 20.701 -20.852 1.00 82.38 89 ASP A C 1
ATOM 688 O O . ASP A 1 89 ? 10.123 21.398 -20.463 1.00 82.38 89 ASP A O 1
ATOM 692 N N . SER A 1 90 ? 8.408 20.040 -19.986 1.00 83.38 90 SER A N 1
ATOM 693 C CA . SER A 1 90 ? 8.543 20.147 -18.523 1.00 83.38 90 SER A CA 1
ATOM 694 C C . SER A 1 90 ? 8.783 18.825 -17.795 1.00 83.38 90 SER A C 1
ATOM 696 O O . SER A 1 90 ? 9.124 18.826 -16.610 1.00 83.38 90 SER A O 1
ATOM 698 N N . THR A 1 91 ? 8.559 17.685 -18.447 1.00 86.00 91 THR A N 1
ATOM 699 C CA . THR A 1 91 ? 8.407 16.402 -17.757 1.00 86.00 91 THR A CA 1
ATOM 700 C C . THR A 1 91 ? 8.975 15.254 -18.575 1.00 86.00 91 THR A C 1
ATOM 702 O O . THR A 1 91 ? 8.672 15.079 -19.753 1.00 86.00 91 THR A O 1
ATOM 705 N N . THR A 1 92 ? 9.779 14.420 -17.920 1.00 88.62 92 THR A N 1
ATOM 706 C CA . THR A 1 92 ? 10.167 13.109 -18.443 1.00 88.62 92 THR A CA 1
ATOM 707 C C . THR A 1 92 ? 9.356 12.037 -17.745 1.00 88.62 92 THR A C 1
ATOM 709 O O . THR A 1 92 ? 9.491 11.862 -16.541 1.00 88.62 92 THR A O 1
ATOM 712 N N . THR A 1 93 ? 8.547 11.308 -18.504 1.00 91.69 93 THR A N 1
ATOM 713 C CA . THR A 1 93 ? 7.757 10.185 -17.997 1.00 91.69 93 THR A CA 1
ATOM 714 C C . THR A 1 93 ? 8.394 8.870 -18.421 1.00 91.69 93 THR A C 1
ATOM 716 O O . THR A 1 93 ? 8.724 8.695 -19.593 1.00 91.69 93 THR A O 1
ATOM 719 N N . LEU A 1 94 ? 8.565 7.962 -17.466 1.00 90.38 94 LEU A N 1
ATOM 720 C CA . LEU A 1 94 ? 8.908 6.563 -17.675 1.00 90.38 94 LEU A CA 1
ATOM 721 C C . LEU A 1 94 ? 7.640 5.723 -17.537 1.00 90.38 94 LEU A C 1
ATOM 723 O O . LEU A 1 94 ? 7.073 5.670 -16.449 1.00 90.38 94 LEU A O 1
ATOM 727 N N . SER A 1 95 ? 7.247 5.044 -18.606 1.00 92.75 95 SER A N 1
ATOM 728 C CA . SER A 1 95 ? 6.170 4.057 -18.612 1.00 92.75 95 SER A CA 1
ATOM 729 C C . SER A 1 95 ? 6.766 2.657 -18.602 1.00 92.75 95 SER A C 1
ATOM 731 O O . SER A 1 95 ? 7.603 2.317 -19.441 1.00 92.75 95 SER A O 1
ATOM 733 N N . LEU A 1 96 ? 6.339 1.840 -17.645 1.00 92.69 96 LEU A N 1
ATOM 734 C CA . LEU A 1 96 ? 6.783 0.463 -17.476 1.00 92.69 96 LEU A CA 1
ATOM 735 C C . LEU A 1 96 ? 5.568 -0.458 -17.438 1.00 92.69 96 LEU A C 1
ATOM 737 O O . LEU A 1 96 ? 4.667 -0.249 -16.628 1.00 92.69 96 LEU A O 1
ATOM 741 N N . GLY A 1 97 ? 5.576 -1.504 -18.258 1.00 93.81 97 GLY A N 1
ATOM 742 C CA . GLY A 1 97 ? 4.501 -2.486 -18.324 1.00 93.81 97 GLY A CA 1
ATOM 743 C C . GLY A 1 97 ? 5.014 -3.920 -18.392 1.00 93.81 97 GLY A C 1
ATOM 744 O O . GLY A 1 97 ? 6.071 -4.201 -18.961 1.00 93.81 97 GLY A O 1
ATOM 745 N N . TYR A 1 98 ? 4.240 -4.836 -17.824 1.00 95.12 98 TYR A N 1
ATOM 746 C CA . TYR A 1 98 ? 4.361 -6.272 -18.023 1.00 95.12 98 TYR A CA 1
ATOM 747 C C . TYR A 1 98 ? 3.014 -6.810 -18.499 1.00 95.12 98 TYR A C 1
ATOM 749 O O . TYR A 1 98 ? 2.002 -6.604 -17.830 1.00 95.12 98 TYR A O 1
ATOM 757 N N . THR A 1 99 ? 3.014 -7.532 -19.617 1.00 95.00 99 THR A N 1
ATOM 758 C CA . THR A 1 99 ? 1.805 -8.119 -20.205 1.00 95.00 99 THR A CA 1
ATOM 759 C C . THR A 1 99 ? 2.018 -9.602 -20.455 1.00 95.00 99 THR A C 1
ATOM 761 O O . THR A 1 99 ? 3.033 -10.007 -21.026 1.00 95.00 99 THR A O 1
ATOM 764 N N . ARG A 1 100 ? 1.060 -10.434 -20.057 1.00 94.88 100 ARG A N 1
ATOM 765 C CA . ARG A 1 100 ? 1.044 -11.867 -20.354 1.00 94.88 100 ARG A CA 1
ATOM 766 C C . ARG A 1 100 ? -0.399 -12.314 -20.535 1.00 94.88 100 ARG A C 1
ATOM 768 O O . ARG A 1 100 ? -1.178 -12.221 -19.595 1.00 94.88 100 ARG A O 1
ATOM 775 N N . GLU A 1 101 ? -0.704 -12.861 -21.711 1.00 92.50 101 GLU A N 1
ATOM 776 C CA . GLU A 1 101 ? -2.058 -13.309 -22.068 1.00 92.50 101 GLU A CA 1
ATOM 777 C C . GLU A 1 101 ? -3.076 -12.165 -21.919 1.00 92.50 101 GLU A C 1
ATOM 779 O O . GLU A 1 101 ? -2.909 -11.125 -22.554 1.00 92.50 101 GLU A O 1
ATOM 784 N N . ASP A 1 102 ? -4.106 -12.350 -21.097 1.00 91.56 102 ASP A N 1
ATOM 785 C CA . ASP A 1 102 ? -5.144 -11.370 -20.776 1.00 91.56 102 ASP A CA 1
ATOM 786 C C . ASP A 1 102 ? -4.783 -10.470 -19.584 1.00 91.56 102 ASP A C 1
ATOM 788 O O . ASP A 1 102 ? -5.555 -9.583 -19.231 1.00 91.56 102 ASP A O 1
ATOM 792 N N . ARG A 1 103 ? -3.608 -10.667 -18.974 1.00 92.38 103 ARG A N 1
ATOM 793 C CA . ARG A 1 103 ? -3.155 -9.912 -17.804 1.00 92.38 103 ARG A CA 1
ATOM 794 C C . ARG A 1 103 ? -2.159 -8.846 -18.194 1.00 92.38 103 ARG A C 1
ATOM 796 O O . ARG A 1 103 ? -1.214 -9.096 -18.950 1.00 92.38 103 ARG A O 1
ATOM 803 N N . ALA A 1 104 ? -2.306 -7.681 -17.590 1.00 94.44 104 ALA A N 1
ATOM 804 C CA . ALA A 1 104 ? -1.344 -6.614 -17.734 1.00 94.44 104 ALA A CA 1
ATOM 805 C C . ALA A 1 104 ? -1.208 -5.853 -16.422 1.00 94.44 104 ALA A C 1
ATOM 807 O O . ALA A 1 104 ? -2.152 -5.729 -15.654 1.00 94.44 104 ALA A O 1
ATOM 808 N N . LEU A 1 105 ? -0.023 -5.324 -16.157 1.00 93.88 105 LEU A N 1
ATOM 809 C CA . LEU A 1 105 ? 0.162 -4.338 -15.106 1.00 93.88 105 LEU A CA 1
ATOM 810 C C . LEU A 1 105 ? 1.273 -3.377 -15.479 1.00 93.88 105 LEU A C 1
ATOM 812 O O . LEU A 1 105 ? 2.239 -3.745 -16.151 1.00 93.88 105 LEU A O 1
ATOM 816 N N . GLY A 1 106 ? 1.172 -2.159 -14.980 1.00 93.75 106 GLY A N 1
ATOM 817 C CA . GLY A 1 106 ? 2.213 -1.180 -15.196 1.00 93.75 106 GLY A CA 1
ATOM 818 C C . GLY A 1 106 ? 2.090 0.040 -14.314 1.00 93.75 106 GLY A C 1
ATOM 819 O O . GLY A 1 106 ? 1.180 0.176 -13.489 1.00 93.75 106 GLY A O 1
ATOM 820 N N . LEU A 1 107 ? 3.069 0.917 -14.485 1.00 93.25 107 LEU A N 1
ATOM 821 C CA . LEU A 1 107 ? 3.179 2.181 -13.785 1.00 93.25 107 LEU A CA 1
ATOM 822 C C . LEU A 1 107 ? 3.841 3.235 -14.667 1.00 93.25 107 LEU A C 1
ATOM 824 O O . LEU A 1 107 ? 4.686 2.910 -15.500 1.00 93.25 107 LEU A O 1
ATOM 828 N N . ASP A 1 108 ? 3.479 4.489 -14.414 1.00 92.88 108 ASP A N 1
ATOM 829 C CA . ASP A 1 108 ? 4.098 5.663 -15.020 1.00 92.88 108 ASP A CA 1
ATOM 830 C C . ASP A 1 108 ? 4.760 6.504 -13.922 1.00 92.88 108 ASP A C 1
ATOM 832 O O . ASP A 1 108 ? 4.134 6.806 -12.900 1.00 92.88 108 ASP A O 1
ATOM 836 N N . LEU A 1 109 ? 6.016 6.893 -14.130 1.00 90.75 109 LEU A N 1
ATOM 837 C CA . LEU A 1 109 ? 6.818 7.703 -13.211 1.00 90.75 109 LEU A CA 1
ATOM 838 C C . LEU A 1 109 ? 7.260 8.993 -13.889 1.00 90.75 109 LEU A C 1
ATOM 840 O O . LEU A 1 109 ? 7.827 8.963 -14.974 1.00 90.75 109 LEU A O 1
ATOM 844 N N . ASP A 1 110 ? 7.083 10.122 -13.219 1.00 89.88 110 ASP A N 1
ATOM 845 C CA . ASP A 1 110 ? 7.719 11.381 -13.593 1.00 89.88 110 ASP A CA 1
ATOM 846 C C . ASP A 1 110 ? 9.134 11.406 -13.029 1.00 89.88 110 ASP A C 1
ATOM 848 O O . ASP A 1 110 ? 9.339 11.566 -11.828 1.00 89.88 110 ASP A O 1
ATOM 852 N N . LEU A 1 111 ? 10.112 11.228 -13.912 1.00 85.44 111 LEU A N 1
ATOM 853 C CA . LEU A 1 111 ? 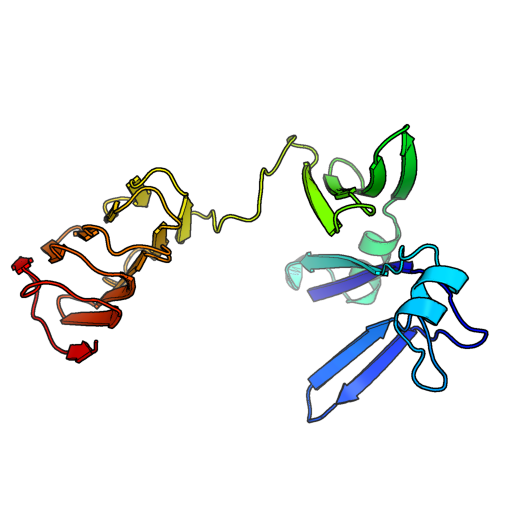11.533 11.237 -13.590 1.00 85.44 111 LEU A CA 1
ATOM 854 C C . LEU A 1 111 ? 12.079 12.649 -13.332 1.00 85.44 111 LEU A C 1
ATOM 856 O O . LEU A 1 111 ? 13.205 12.773 -12.861 1.00 85.44 111 LEU A O 1
ATOM 860 N N . THR A 1 112 ? 11.324 13.707 -13.648 1.00 84.00 112 THR A N 1
ATOM 861 C CA . THR A 1 112 ? 11.713 15.087 -13.328 1.00 84.00 112 THR A CA 1
ATOM 862 C C . THR A 1 112 ? 11.402 15.404 -11.865 1.00 84.00 112 THR A C 1
ATOM 864 O O . THR A 1 112 ? 12.234 15.987 -11.175 1.00 84.00 112 THR A O 1
ATOM 867 N N . LYS A 1 113 ? 10.212 15.018 -11.386 1.00 85.12 113 LYS A N 1
ATOM 868 C CA . LYS A 1 113 ? 9.747 15.279 -10.009 1.00 85.12 113 LYS A CA 1
ATOM 869 C C . LYS A 1 113 ? 9.905 14.098 -9.056 1.00 85.12 113 LYS A C 1
ATOM 871 O O . LYS A 1 113 ? 9.698 14.263 -7.860 1.00 85.12 113 LYS A O 1
ATOM 876 N N . TRP A 1 114 ? 10.253 12.923 -9.575 1.00 83.00 114 TRP A N 1
ATOM 877 C CA . TRP A 1 114 ? 10.245 11.663 -8.830 1.00 83.00 114 TRP A CA 1
ATOM 878 C C . TRP A 1 114 ? 8.870 11.323 -8.232 1.00 83.00 114 TRP A C 1
ATOM 880 O O . TRP A 1 114 ? 8.740 10.909 -7.083 1.00 83.00 114 TRP A O 1
ATOM 890 N N . GLU A 1 115 ? 7.823 11.465 -9.046 1.00 86.00 115 GLU A N 1
ATOM 891 C CA . GLU A 1 115 ? 6.435 11.218 -8.643 1.00 86.00 115 GLU A CA 1
ATOM 892 C C . GLU A 1 115 ? 5.823 10.046 -9.415 1.00 86.00 115 GLU A C 1
ATOM 894 O O . GLU A 1 115 ? 5.924 9.967 -10.640 1.00 86.00 115 GLU A O 1
ATOM 899 N N . LEU A 1 116 ? 5.103 9.168 -8.713 1.00 88.00 116 LEU A N 1
ATOM 900 C CA . LEU A 1 116 ? 4.206 8.204 -9.349 1.00 88.00 116 LEU A CA 1
ATOM 901 C C . LEU A 1 116 ? 3.056 8.960 -10.030 1.00 88.00 116 LEU A C 1
ATOM 903 O O . LEU A 1 116 ? 2.386 9.768 -9.393 1.00 88.00 116 LEU A O 1
ATOM 907 N N . LYS A 1 117 ? 2.821 8.707 -11.319 1.00 91.06 117 LYS A N 1
ATOM 908 C CA . LYS A 1 117 ? 1.727 9.326 -12.086 1.00 91.06 117 LYS A CA 1
ATOM 909 C C . LYS A 1 117 ? 0.551 8.390 -12.270 1.00 91.06 117 LYS A C 1
ATOM 911 O O . LYS A 1 117 ? -0.593 8.826 -12.190 1.00 91.06 117 LYS A O 1
ATOM 916 N N . ARG A 1 118 ? 0.829 7.111 -12.506 1.00 92.38 118 ARG A N 1
ATOM 917 C CA . ARG A 1 118 ? -0.200 6.128 -12.832 1.00 92.38 118 ARG A CA 1
ATOM 918 C C . ARG A 1 118 ? 0.212 4.746 -12.364 1.00 92.38 118 ARG A C 1
ATOM 920 O O . ARG A 1 118 ? 1.391 4.407 -12.381 1.00 92.38 118 ARG A O 1
ATOM 927 N N . ARG A 1 119 ? -0.778 3.944 -11.993 1.00 92.25 119 ARG A N 1
ATOM 928 C CA . ARG A 1 119 ? -0.690 2.485 -11.894 1.00 92.25 119 ARG A CA 1
ATOM 929 C C . ARG A 1 119 ? -1.912 1.918 -12.581 1.00 92.25 119 ARG A C 1
ATOM 931 O O . ARG A 1 119 ? -2.993 2.490 -12.444 1.00 92.25 119 ARG A O 1
ATOM 938 N N . TRP A 1 120 ? -1.754 0.819 -13.290 1.00 93.38 120 TRP A N 1
ATOM 939 C CA . TRP A 1 120 ? -2.834 0.254 -14.084 1.00 93.38 120 TRP A CA 1
ATOM 940 C C . TRP A 1 120 ? -2.704 -1.265 -14.190 1.00 93.38 120 TRP A C 1
ATOM 942 O O . TRP A 1 120 ? -1.610 -1.806 -14.009 1.00 93.38 120 TRP A O 1
ATOM 952 N N . THR A 1 121 ? -3.823 -1.932 -14.471 1.00 93.81 121 THR A N 1
ATOM 953 C CA . THR A 1 121 ? -3.891 -3.338 -14.897 1.00 93.81 121 THR A CA 1
ATOM 954 C C . THR A 1 121 ? -4.680 -3.478 -16.195 1.00 93.81 121 THR A C 1
ATOM 956 O O . THR A 1 121 ? -5.126 -2.478 -16.763 1.00 93.81 121 THR A O 1
ATOM 959 N N . GLU A 1 122 ? -4.916 -4.710 -16.657 1.00 93.69 122 GLU A N 1
ATOM 960 C CA . GLU A 1 122 ? -5.878 -4.994 -17.731 1.00 93.69 122 GLU A CA 1
ATOM 961 C C . GLU A 1 122 ? -7.287 -4.431 -17.460 1.00 93.69 122 GLU A C 1
ATOM 963 O O . GLU A 1 122 ? -8.042 -4.185 -18.397 1.00 93.69 122 GLU A O 1
ATOM 968 N N . SER A 1 123 ? -7.630 -4.183 -16.190 1.00 92.06 123 SER A N 1
ATOM 969 C CA . SER A 1 123 ? -8.922 -3.626 -15.770 1.00 92.06 123 SER A CA 1
ATOM 970 C C . SER A 1 123 ? -8.957 -2.089 -15.742 1.00 92.06 123 SER A C 1
ATOM 972 O O . SER A 1 123 ? -9.987 -1.509 -15.401 1.00 92.06 123 SER A O 1
ATOM 974 N N . GLY A 1 124 ? -7.858 -1.413 -16.095 1.00 92.38 124 GLY A N 1
ATOM 975 C CA . GLY A 1 124 ? -7.742 0.047 -16.079 1.00 92.38 124 GLY A CA 1
ATOM 976 C C . GLY A 1 124 ? -6.905 0.578 -14.913 1.00 92.38 124 GLY A C 1
ATOM 977 O O . GLY A 1 124 ? -5.986 -0.085 -14.435 1.00 92.38 124 GLY A O 1
ATOM 978 N N . ASP A 1 125 ? -7.180 1.808 -14.479 1.00 92.25 125 ASP A N 1
ATOM 979 C CA . ASP A 1 125 ? -6.354 2.503 -13.488 1.00 92.25 125 ASP A CA 1
ATOM 980 C C . ASP A 1 125 ? -6.586 1.976 -12.063 1.00 92.25 125 ASP A C 1
ATOM 982 O O . ASP A 1 125 ? -7.708 1.939 -11.568 1.00 92.25 125 ASP A O 1
ATOM 986 N N . LEU A 1 126 ? -5.496 1.638 -11.367 1.00 81.38 126 LEU A N 1
ATOM 987 C CA . LEU A 1 126 ? -5.496 1.188 -9.967 1.00 81.38 126 LEU A CA 1
ATOM 988 C C . LEU A 1 126 ? -5.485 2.348 -8.953 1.00 81.38 126 LEU A C 1
ATOM 990 O O . LEU A 1 126 ? -5.421 2.116 -7.745 1.00 81.38 126 LEU A O 1
ATOM 994 N N . GLY A 1 127 ? -5.427 3.600 -9.418 1.00 75.56 127 GLY A N 1
ATOM 995 C CA . GLY A 1 127 ? -5.186 4.764 -8.560 1.00 75.56 127 GLY A CA 1
ATOM 996 C C . GLY A 1 127 ? -3.836 4.698 -7.829 1.00 75.56 127 GLY A C 1
ATOM 997 O O . GLY A 1 127 ? -2.927 3.961 -8.219 1.00 75.56 127 GLY A O 1
ATOM 998 N N . PHE A 1 128 ? -3.678 5.455 -6.744 1.00 69.69 128 PHE A N 1
ATOM 999 C CA . PHE A 1 128 ? -2.486 5.436 -5.880 1.00 69.69 128 PHE A CA 1
ATOM 1000 C C . PHE A 1 128 ? -2.570 4.321 -4.832 1.00 69.69 128 PHE A C 1
ATOM 1002 O O . PHE A 1 128 ? -3.681 3.887 -4.534 1.00 69.69 128 PHE A O 1
ATOM 1009 N N . PRO A 1 129 ? -1.438 3.792 -4.317 1.00 63.59 129 PRO A N 1
ATOM 1010 C CA . PRO A 1 129 ? -1.466 2.671 -3.382 1.00 63.59 129 PRO A CA 1
ATOM 1011 C C . PRO A 1 129 ? -2.323 3.018 -2.169 1.00 63.59 129 PRO A C 1
ATOM 1013 O O . PRO A 1 129 ? -1.936 3.819 -1.326 1.00 63.59 129 PRO A O 1
ATOM 1016 N N . MET A 1 130 ? -3.495 2.399 -2.115 1.00 70.06 130 MET A N 1
ATOM 1017 C CA . MET A 1 130 ? -4.344 2.317 -0.943 1.00 70.06 130 MET A CA 1
ATOM 1018 C C . MET A 1 130 ? -4.453 0.835 -0.605 1.00 70.06 130 MET A C 1
ATOM 1020 O O . MET A 1 130 ? -4.558 -0.002 -1.506 1.00 70.06 130 MET A O 1
ATOM 1024 N N . LEU A 1 131 ? -4.399 0.495 0.680 1.00 72.38 131 LEU A N 1
ATOM 1025 C CA . LEU A 1 131 ? -4.841 -0.823 1.125 1.00 72.38 131 LEU A CA 1
ATOM 1026 C C . LEU A 1 131 ? -6.303 -0.989 0.697 1.00 72.38 131 LEU A C 1
ATOM 1028 O O . LEU A 1 131 ? -7.158 -0.266 1.191 1.00 72.38 131 LEU A O 1
ATOM 1032 N N . GLU A 1 132 ? -6.605 -1.908 -0.216 1.00 83.38 132 GLU A N 1
ATOM 1033 C CA . GLU A 1 132 ? -7.985 -2.267 -0.545 1.00 83.38 132 GLU A CA 1
ATOM 1034 C C . GLU A 1 132 ? -8.117 -3.781 -0.727 1.00 83.38 132 GLU A C 1
ATOM 1036 O O . GLU A 1 132 ? -7.493 -4.399 -1.584 1.00 83.38 132 GLU A O 1
ATOM 1041 N N . SER A 1 133 ? -8.919 -4.388 0.141 1.00 87.00 133 SER A N 1
ATOM 1042 C CA . SER A 1 133 ? -9.241 -5.810 0.179 1.00 87.00 133 SER A CA 1
ATOM 1043 C C . SER A 1 133 ? -10.562 -6.008 0.930 1.00 87.00 133 SER A C 1
ATOM 1045 O O . SER A 1 133 ? -11.112 -5.071 1.512 1.00 87.00 133 SER A O 1
ATOM 1047 N N . SER A 1 134 ? -11.060 -7.244 0.979 1.00 89.75 134 SER A N 1
ATOM 1048 C CA . SER A 1 134 ? -12.267 -7.586 1.744 1.00 89.75 134 SER A CA 1
ATOM 1049 C C . SER A 1 134 ? -12.111 -7.441 3.263 1.00 89.75 134 SER A C 1
ATOM 1051 O O . SER A 1 134 ? -13.119 -7.396 3.960 1.00 89.75 134 SER A O 1
ATOM 1053 N N . ILE A 1 135 ? -10.877 -7.369 3.778 1.00 93.38 135 ILE A N 1
ATOM 1054 C CA . ILE A 1 135 ? -10.585 -7.324 5.221 1.00 93.38 135 ILE A CA 1
ATOM 1055 C C . ILE A 1 135 ? -9.814 -6.076 5.653 1.00 93.38 135 ILE A C 1
ATOM 1057 O O . ILE A 1 135 ? -9.725 -5.821 6.847 1.00 93.38 135 ILE A O 1
ATOM 1061 N N . ALA A 1 136 ? -9.257 -5.307 4.718 1.00 94.88 136 ALA A N 1
ATOM 1062 C CA . ALA A 1 136 ? -8.505 -4.080 4.973 1.00 94.88 136 ALA A CA 1
ATOM 1063 C C . ALA A 1 136 ? -8.812 -3.041 3.894 1.00 94.88 136 ALA A C 1
ATOM 1065 O O . ALA A 1 136 ? -8.718 -3.358 2.708 1.00 94.88 136 ALA A O 1
ATOM 1066 N N . ARG A 1 137 ? -9.132 -1.809 4.288 1.00 94.88 137 ARG A N 1
ATOM 1067 C CA . ARG A 1 137 ? -9.407 -0.699 3.373 1.00 94.88 137 ARG A CA 1
ATOM 1068 C C . ARG A 1 137 ? -8.802 0.592 3.913 1.00 94.88 137 ARG A C 1
ATOM 1070 O O . ARG A 1 137 ? -8.855 0.837 5.113 1.00 94.88 137 ARG A O 1
ATOM 1077 N N . GLN A 1 138 ? -8.274 1.422 3.028 1.00 93.19 138 GLN A N 1
ATOM 1078 C CA . GLN A 1 138 ? -7.745 2.752 3.290 1.00 93.19 138 GLN A CA 1
ATOM 1079 C C . GLN A 1 138 ? -8.354 3.738 2.295 1.00 93.19 138 GLN A C 1
ATOM 1081 O O . GLN A 1 138 ? -8.492 3.416 1.118 1.00 93.19 138 GLN A O 1
ATOM 1086 N N . ASN A 1 139 ? -8.686 4.944 2.750 1.00 89.88 139 ASN A N 1
ATOM 1087 C CA . ASN A 1 139 ? -8.998 6.072 1.871 1.00 89.88 139 ASN A CA 1
ATOM 1088 C C . ASN A 1 139 ? -8.630 7.408 2.541 1.00 89.88 139 ASN A C 1
ATOM 1090 O O . ASN A 1 139 ? -7.986 7.431 3.593 1.00 89.88 139 ASN A O 1
ATOM 1094 N N . ARG A 1 140 ? -8.998 8.525 1.901 1.00 91.81 140 ARG A N 1
ATOM 1095 C CA . ARG A 1 140 ? -8.832 9.891 2.435 1.00 91.81 140 ARG A CA 1
ATOM 1096 C C . ARG A 1 140 ? -10.152 10.661 2.516 1.00 91.81 140 ARG A C 1
ATOM 1098 O O . ARG A 1 140 ? -10.160 11.887 2.583 1.00 91.81 140 ARG A O 1
ATOM 1105 N N . ASP A 1 141 ? -11.269 9.940 2.528 1.00 91.56 141 ASP A N 1
ATOM 1106 C CA . ASP A 1 141 ? -12.606 10.539 2.450 1.00 91.56 141 ASP A CA 1
ATOM 1107 C C . ASP A 1 141 ? -13.211 10.796 3.838 1.00 91.56 141 ASP A C 1
ATOM 1109 O O . ASP A 1 141 ? -14.268 11.417 3.958 1.00 91.56 141 ASP A O 1
ATOM 1113 N N . GLY A 1 142 ? -12.534 10.329 4.895 1.00 94.50 142 GLY A N 1
ATOM 1114 C CA . GLY A 1 142 ? -13.000 10.404 6.281 1.00 94.50 142 GLY A CA 1
ATOM 1115 C C . GLY A 1 142 ? -14.045 9.346 6.640 1.00 94.50 142 GLY A C 1
ATOM 1116 O O . GLY A 1 142 ? -14.639 9.415 7.712 1.00 94.50 142 GLY A O 1
ATOM 1117 N N . HIS A 1 143 ? -14.290 8.372 5.759 1.00 97.25 143 HIS A N 1
ATOM 1118 C CA . HIS A 1 143 ? -15.255 7.300 5.985 1.00 97.25 143 HIS A CA 1
ATOM 1119 C C . HIS A 1 143 ? -14.788 5.991 5.333 1.00 97.25 143 HIS A C 1
ATOM 1121 O O . HIS A 1 143 ? -14.799 5.856 4.108 1.00 97.25 143 HIS A O 1
ATOM 1127 N N . VAL A 1 144 ? -14.424 4.999 6.146 1.00 96.50 144 VAL A N 1
ATOM 1128 C CA . VAL A 1 144 ? -13.995 3.665 5.701 1.00 96.50 144 VAL A CA 1
ATOM 1129 C C . VAL A 1 144 ? -14.957 2.617 6.254 1.00 96.50 144 VAL A C 1
ATOM 1131 O O . VAL A 1 144 ? -15.141 2.522 7.462 1.00 96.50 144 VAL A O 1
ATOM 1134 N N . LYS A 1 145 ? -15.552 1.795 5.384 1.00 97.00 145 LYS A N 1
ATOM 1135 C CA . LYS A 1 145 ? -16.473 0.717 5.781 1.00 97.00 145 LYS A CA 1
ATOM 1136 C C . LYS A 1 145 ? -16.008 -0.641 5.262 1.00 97.00 145 LYS A C 1
ATOM 1138 O O . LYS A 1 145 ? -15.662 -0.753 4.081 1.00 97.00 145 LYS A O 1
ATOM 1143 N N . ILE A 1 146 ? -16.045 -1.655 6.129 1.00 96.50 146 ILE A N 1
ATOM 1144 C CA . ILE A 1 146 ? -15.782 -3.070 5.821 1.00 96.50 146 ILE A CA 1
ATOM 1145 C C . ILE A 1 146 ? -16.799 -3.924 6.582 1.00 96.50 146 ILE A C 1
ATOM 1147 O O . ILE A 1 146 ? -16.782 -3.962 7.811 1.00 96.50 146 ILE A O 1
ATOM 1151 N N . GLY A 1 147 ? -17.694 -4.600 5.855 1.00 94.50 147 GLY A N 1
ATOM 1152 C CA . GLY A 1 147 ? -18.817 -5.315 6.466 1.00 94.50 147 GLY A CA 1
ATOM 1153 C C . GLY A 1 147 ? -19.635 -4.390 7.373 1.00 94.50 147 GLY A C 1
ATOM 1154 O O . GLY A 1 147 ? -20.073 -3.319 6.941 1.00 94.50 147 GLY A O 1
ATOM 1155 N N . ASP A 1 148 ? -19.775 -4.789 8.635 1.00 95.44 148 ASP A N 1
ATOM 1156 C CA . ASP A 1 148 ? -20.492 -4.045 9.677 1.00 95.44 148 ASP A CA 1
ATOM 1157 C C . ASP A 1 148 ? -19.592 -3.090 10.483 1.00 95.44 148 ASP A C 1
ATOM 1159 O O . ASP A 1 148 ? -20.076 -2.358 11.345 1.00 95.44 148 ASP A O 1
ATOM 1163 N N . ALA A 1 149 ? -18.284 -3.063 10.203 1.00 98.00 149 ALA A N 1
ATOM 1164 C CA . ALA A 1 149 ? -17.355 -2.131 10.827 1.00 98.00 149 ALA A CA 1
ATOM 1165 C C . ALA A 1 149 ? -17.239 -0.840 10.008 1.00 98.00 149 ALA A C 1
ATOM 1167 O O . ALA A 1 149 ? -17.093 -0.866 8.782 1.00 98.00 149 ALA A O 1
ATOM 1168 N N . THR A 1 150 ? -17.287 0.299 10.696 1.00 98.38 150 THR A N 1
ATOM 1169 C CA . THR A 1 150 ? -17.196 1.632 10.090 1.00 98.38 150 THR A CA 1
ATOM 1170 C C . THR A 1 150 ? -16.234 2.506 10.883 1.00 98.38 150 THR A C 1
ATOM 1172 O O . THR A 1 150 ? -16.390 2.669 12.090 1.00 98.38 150 THR A O 1
ATOM 1175 N N . LEU A 1 151 ? -15.264 3.095 10.194 1.00 98.38 151 LEU A N 1
ATOM 1176 C CA . LEU A 1 151 ? -14.392 4.149 10.689 1.00 98.38 151 LEU A CA 1
ATOM 1177 C C . LEU A 1 151 ? -14.838 5.482 10.086 1.00 98.38 151 LEU A C 1
ATOM 1179 O O . LEU A 1 151 ? -14.920 5.612 8.866 1.00 98.38 151 LEU A O 1
ATOM 1183 N N . ILE A 1 152 ? -15.080 6.470 10.939 1.00 98.31 152 ILE A N 1
ATOM 1184 C CA . ILE A 1 152 ? -15.258 7.876 10.572 1.00 98.31 152 ILE A CA 1
ATOM 1185 C C . ILE A 1 152 ? -14.080 8.651 11.158 1.00 98.31 152 ILE A C 1
ATOM 1187 O O . ILE A 1 152 ? -13.792 8.509 12.343 1.00 98.31 152 ILE A O 1
ATOM 1191 N N . CYS A 1 153 ? -13.389 9.449 10.352 1.00 97.12 153 CYS A N 1
ATOM 1192 C CA . CYS A 1 153 ? -12.235 10.231 10.795 1.00 97.12 153 CYS A CA 1
ATOM 1193 C C . CYS A 1 153 ? -12.074 11.533 9.993 1.00 97.12 153 CYS A C 1
ATOM 1195 O O . CYS A 1 153 ? -12.897 11.857 9.133 1.00 97.12 153 CYS A O 1
ATOM 1197 N N . GLY A 1 154 ? -10.996 12.283 10.242 1.00 93.81 154 GLY A N 1
ATOM 1198 C CA . GLY A 1 154 ? -10.586 13.397 9.381 1.00 93.81 154 GLY A CA 1
ATOM 1199 C C . GLY A 1 154 ? -10.344 12.977 7.920 1.00 93.81 154 GLY A C 1
ATOM 1200 O O . GLY A 1 154 ? -10.144 11.800 7.620 1.00 93.81 154 GLY A O 1
ATOM 1201 N N . LYS A 1 155 ? -10.314 13.952 6.999 1.00 91.00 155 LYS A N 1
ATOM 1202 C CA . LYS A 1 155 ? -10.124 13.750 5.540 1.00 91.00 155 LYS A CA 1
ATOM 1203 C C . LYS A 1 155 ? -8.659 13.518 5.126 1.00 91.00 155 LYS A C 1
ATOM 1205 O O . LYS A 1 155 ? -8.205 13.944 4.064 1.00 91.00 155 LYS A O 1
ATOM 1210 N N . GLU A 1 156 ? -7.897 12.867 5.994 1.00 90.94 156 GLU A N 1
ATOM 1211 C CA . GLU A 1 156 ? -6.545 12.387 5.711 1.00 90.94 156 GLU A CA 1
ATOM 1212 C C . GLU A 1 156 ? -6.538 10.854 5.688 1.00 90.94 156 GLU A C 1
ATOM 1214 O O . GLU A 1 156 ? -7.597 10.240 5.580 1.00 90.94 156 GLU A O 1
ATOM 1219 N N . ALA A 1 157 ? -5.365 10.218 5.682 1.00 91.19 157 ALA A N 1
ATOM 1220 C CA . ALA A 1 157 ? -5.274 8.774 5.503 1.00 91.19 157 ALA A CA 1
ATOM 1221 C C . ALA A 1 157 ? -5.890 8.025 6.696 1.00 91.19 157 ALA A C 1
ATOM 1223 O O . ALA A 1 157 ? -5.275 7.908 7.753 1.00 91.19 157 ALA A O 1
ATOM 1224 N N . GLY A 1 158 ? -7.098 7.498 6.504 1.00 94.69 158 GLY A N 1
ATOM 1225 C CA . GLY A 1 158 ? -7.758 6.584 7.428 1.00 94.69 158 GLY A CA 1
ATOM 1226 C C . GLY A 1 158 ? -7.716 5.168 6.873 1.00 94.69 158 GLY A C 1
ATOM 1227 O O . GLY A 1 158 ? -7.942 4.970 5.676 1.00 94.69 158 GLY A O 1
ATOM 1228 N N . TRP A 1 159 ? -7.446 4.176 7.719 1.00 94.62 159 TRP A N 1
ATOM 1229 C CA . TRP A 1 159 ? -7.596 2.774 7.332 1.00 94.62 159 TRP A CA 1
ATOM 1230 C C . TRP A 1 159 ? -8.279 1.944 8.409 1.00 94.62 159 TRP A C 1
ATOM 1232 O O . TRP A 1 159 ? -8.200 2.231 9.601 1.00 94.62 159 TRP A O 1
ATOM 1242 N N . LEU A 1 160 ? -8.982 0.915 7.950 1.00 97.56 160 LEU A N 1
ATOM 1243 C CA . LEU A 1 160 ? -9.736 -0.030 8.755 1.00 97.56 160 LEU A CA 1
ATOM 1244 C C . LEU A 1 160 ? -9.314 -1.443 8.363 1.00 97.56 160 LEU A C 1
ATOM 1246 O O . LEU A 1 160 ? -9.225 -1.762 7.179 1.00 97.56 160 LEU A O 1
ATOM 1250 N N . PHE A 1 161 ? -9.101 -2.296 9.355 1.00 97.38 161 PHE A N 1
ATOM 1251 C CA . PHE A 1 161 ? -8.917 -3.731 9.212 1.00 97.38 161 PHE A CA 1
ATOM 1252 C C . PHE A 1 161 ? -9.961 -4.459 10.053 1.00 97.38 161 PHE A C 1
ATOM 1254 O O . PHE A 1 161 ? -10.066 -4.234 11.258 1.00 97.38 161 PHE A O 1
ATOM 1261 N N . ALA A 1 162 ? -10.748 -5.308 9.402 1.00 97.12 162 ALA A N 1
ATOM 1262 C CA . ALA A 1 162 ? -11.909 -5.986 9.966 1.00 97.12 162 ALA A CA 1
ATOM 1263 C C . ALA A 1 162 ? -11.988 -7.440 9.452 1.00 97.12 162 ALA A C 1
ATOM 1265 O O . ALA A 1 162 ? -12.817 -7.757 8.596 1.00 97.12 162 ALA A O 1
ATOM 1266 N N . PRO A 1 163 ? -11.106 -8.339 9.922 1.00 94.62 163 PRO A N 1
ATOM 1267 C CA . PRO A 1 163 ? -11.141 -9.746 9.542 1.00 94.62 163 PRO A CA 1
ATOM 1268 C C . PRO A 1 163 ? -12.393 -10.451 10.104 1.00 94.62 163 PRO A C 1
ATOM 1270 O O . PRO A 1 163 ? -12.654 -10.383 11.314 1.00 94.62 163 PRO A O 1
ATOM 1273 N N . PRO A 1 164 ? -13.157 -11.175 9.264 1.00 90.81 164 PRO A N 1
ATOM 1274 C CA . PRO A 1 164 ? -14.428 -11.779 9.657 1.00 90.81 164 PRO A CA 1
ATOM 1275 C C . PRO A 1 164 ? -14.249 -12.851 10.739 1.00 90.81 164 PRO A C 1
ATOM 1277 O O . PRO A 1 164 ? -13.275 -13.599 10.736 1.00 90.81 164 PRO A O 1
ATOM 1280 N N . GLY A 1 165 ? -15.207 -12.936 11.668 1.00 90.50 165 GLY A N 1
ATOM 1281 C CA . GLY A 1 165 ? -15.277 -13.998 12.683 1.00 90.50 165 GLY A CA 1
ATOM 1282 C C . GLY A 1 165 ? -14.242 -13.926 13.814 1.00 90.50 165 GLY A C 1
ATOM 1283 O O . GLY A 1 165 ? -14.253 -14.779 14.693 1.00 90.50 165 GLY A O 1
ATOM 1284 N N . THR A 1 166 ? -13.363 -12.921 13.826 1.00 94.25 166 THR A N 1
ATOM 1285 C CA . THR A 1 166 ? -12.293 -12.801 14.839 1.00 94.25 166 THR A CA 1
ATOM 1286 C C . THR A 1 166 ? -12.679 -11.959 16.059 1.00 94.25 166 THR A C 1
ATOM 1288 O O . THR A 1 166 ? -12.004 -12.014 17.087 1.00 94.25 166 THR A O 1
ATOM 1291 N N . GLY A 1 167 ? -13.709 -11.114 15.920 1.00 94.75 167 GLY A N 1
ATOM 1292 C CA . GLY A 1 167 ? -14.035 -10.067 16.893 1.00 94.75 167 GLY A CA 1
ATOM 1293 C C . GLY A 1 167 ? -12.966 -8.972 17.016 1.00 94.75 167 GLY A C 1
ATOM 1294 O O . GLY A 1 167 ? -13.037 -8.160 17.942 1.00 94.75 167 GLY A O 1
ATOM 1295 N N . LYS A 1 168 ? -11.985 -8.941 16.101 1.00 97.56 168 LYS A N 1
ATOM 1296 C CA . LYS A 1 168 ? -10.889 -7.975 16.070 1.00 97.56 168 LYS A CA 1
ATOM 1297 C C . LYS A 1 168 ? -11.111 -6.938 14.973 1.00 97.56 168 LYS A C 1
ATOM 1299 O O . LYS A 1 168 ? -11.332 -7.292 13.819 1.00 97.56 168 LYS A O 1
ATOM 1304 N N . TYR A 1 169 ? -10.982 -5.669 15.337 1.00 98.31 169 TYR A N 1
ATOM 1305 C CA . TYR A 1 169 ? -11.071 -4.524 14.440 1.00 98.31 169 TYR A CA 1
ATOM 1306 C C . TYR A 1 169 ? -9.945 -3.552 14.770 1.00 98.31 169 TYR A C 1
ATOM 1308 O O . TYR A 1 169 ? -9.685 -3.274 15.939 1.00 98.31 169 TYR A O 1
ATOM 1316 N N . ILE A 1 170 ? -9.262 -3.050 13.750 1.00 97.94 170 ILE A N 1
ATOM 1317 C CA . ILE A 1 170 ? -8.198 -2.061 13.906 1.00 97.94 170 ILE A CA 1
ATOM 1318 C C . ILE A 1 170 ? -8.545 -0.884 13.015 1.00 97.94 170 ILE A C 1
ATOM 1320 O O . ILE A 1 170 ? -8.695 -1.054 11.809 1.00 97.94 170 ILE A O 1
ATOM 1324 N N . ALA A 1 171 ? -8.670 0.292 13.607 1.00 97.75 171 ALA A N 1
ATOM 1325 C CA . ALA A 1 171 ? -8.745 1.547 12.886 1.00 97.75 171 ALA A CA 1
ATOM 1326 C C . ALA A 1 171 ? -7.464 2.338 13.111 1.00 97.75 171 ALA A C 1
ATOM 1328 O O . ALA A 1 171 ? -6.858 2.259 14.177 1.00 97.75 171 ALA A O 1
ATOM 1329 N N . ALA A 1 172 ? -7.081 3.137 12.130 1.00 96.00 172 ALA A N 1
ATOM 1330 C CA . ALA A 1 172 ? -6.013 4.099 12.299 1.00 96.00 172 ALA A CA 1
ATOM 1331 C C . ALA A 1 172 ? -6.312 5.374 11.528 1.00 96.00 172 ALA A C 1
ATOM 1333 O O . ALA A 1 172 ? -6.991 5.363 10.495 1.00 96.00 172 ALA A O 1
ATOM 1334 N N . TYR A 1 173 ? -5.732 6.456 12.023 1.00 96.38 173 TYR A N 1
ATOM 1335 C CA . TYR A 1 173 ? -5.694 7.744 11.361 1.00 96.38 173 TYR A CA 1
ATOM 1336 C C . TYR A 1 173 ? -4.235 8.183 11.273 1.00 96.38 173 TYR A C 1
ATOM 1338 O O . TYR A 1 173 ? -3.505 8.136 12.257 1.00 96.38 173 TYR A O 1
ATOM 1346 N N . HIS A 1 174 ? -3.806 8.567 10.074 1.00 90.75 174 HIS A N 1
ATOM 1347 C CA . HIS A 1 174 ? -2.462 9.049 9.765 1.00 90.75 174 HIS A CA 1
ATOM 1348 C C . HIS A 1 174 ? -2.570 10.427 9.108 1.00 90.75 174 HIS A C 1
ATOM 1350 O O . HIS A 1 174 ? -2.270 10.595 7.923 1.00 90.75 174 HIS A O 1
ATOM 1356 N N . GLY A 1 175 ? -3.086 11.396 9.863 1.00 84.56 175 GLY A N 1
ATOM 1357 C CA . GLY A 1 175 ? -3.136 12.793 9.446 1.00 84.56 175 GLY A CA 1
ATOM 1358 C C . GLY A 1 175 ? -2.014 13.630 10.047 1.00 84.56 175 GLY A C 1
ATOM 1359 O O . GLY A 1 175 ? -1.481 13.307 11.109 1.00 84.56 175 GLY A O 1
ATOM 1360 N N . LEU A 1 176 ? -1.682 14.728 9.368 1.00 83.88 176 LEU A N 1
ATOM 1361 C CA . LEU A 1 176 ? -0.738 15.733 9.867 1.00 83.88 176 LEU A CA 1
ATOM 1362 C C . LEU A 1 176 ? -1.337 16.603 10.977 1.00 83.88 176 LEU A C 1
ATOM 1364 O O . LEU A 1 176 ? -0.595 17.246 11.716 1.00 83.88 176 LEU A O 1
ATOM 1368 N N . LYS A 1 177 ? -2.669 16.673 11.057 1.00 90.81 177 LYS A N 1
ATOM 1369 C CA . LYS A 1 177 ? -3.394 17.428 12.082 1.00 90.81 177 LYS A CA 1
ATOM 1370 C C . LYS A 1 177 ? -4.316 16.508 12.879 1.00 90.81 177 LYS A C 1
ATOM 1372 O O . LYS A 1 177 ? -4.936 15.633 12.259 1.00 90.81 177 LYS A O 1
ATOM 1377 N N . PRO A 1 178 ? -4.471 16.744 14.196 1.00 95.50 178 PRO A N 1
ATOM 1378 C CA . PRO A 1 178 ? -5.457 16.038 14.996 1.00 95.50 178 PRO A CA 1
ATOM 1379 C C . PRO A 1 178 ? -6.857 16.170 14.400 1.00 95.50 178 PRO A C 1
ATOM 1381 O O . PRO A 1 178 ? -7.252 17.243 13.934 1.00 95.50 178 PRO A O 1
ATOM 1384 N N . ALA A 1 179 ? -7.599 15.068 14.386 1.00 97.00 179 ALA A N 1
ATOM 1385 C CA . ALA A 1 179 ? -8.972 15.038 13.905 1.00 97.00 179 ALA A CA 1
ATOM 1386 C C . ALA A 1 179 ? -9.828 14.076 14.738 1.00 97.00 179 ALA A C 1
ATOM 1388 O O . ALA A 1 179 ? -9.288 13.123 15.306 1.00 97.00 179 ALA A O 1
ATOM 1389 N N . PRO A 1 180 ? -11.156 14.283 14.786 1.00 97.44 180 PRO A N 1
ATOM 1390 C CA . PRO A 1 180 ? -12.061 13.340 15.429 1.00 97.44 180 PRO A CA 1
ATOM 1391 C C . PRO A 1 180 ? -11.954 11.952 14.804 1.00 97.44 180 PRO A C 1
ATOM 1393 O O . PRO A 1 180 ? -11.785 11.831 13.586 1.00 97.44 180 PRO A O 1
ATOM 1396 N N . LEU A 1 181 ? -12.111 10.913 15.623 1.00 98.19 181 LEU A N 1
ATOM 1397 C CA . LEU A 1 181 ? -12.169 9.525 15.176 1.00 98.19 181 LEU A CA 1
ATOM 1398 C C . LEU A 1 181 ? -13.331 8.800 15.855 1.00 98.19 181 LEU A C 1
ATOM 1400 O O . LEU A 1 181 ? -13.485 8.843 17.072 1.00 98.19 181 LEU A O 1
ATOM 1404 N N . LYS A 1 182 ? -14.125 8.076 15.066 1.00 98.44 182 LYS A N 1
ATOM 1405 C CA . LYS A 1 182 ? -15.149 7.151 15.546 1.00 98.44 182 LYS A CA 1
ATOM 1406 C C . LYS A 1 182 ? -15.005 5.798 14.865 1.00 98.44 182 LYS A C 1
ATOM 1408 O O . LYS A 1 182 ? -15.177 5.691 13.653 1.00 98.44 182 LYS A O 1
ATOM 1413 N N . LEU A 1 183 ? -14.754 4.758 15.653 1.00 98.62 183 LEU A N 1
ATOM 1414 C CA . LEU A 1 183 ? -14.811 3.368 15.210 1.00 98.62 183 LEU A CA 1
ATOM 1415 C C . LEU A 1 183 ? -16.118 2.746 15.704 1.00 98.62 183 LEU A C 1
ATOM 1417 O O . LEU A 1 183 ? -16.375 2.708 16.901 1.00 98.62 183 LEU A O 1
ATOM 1421 N N . THR A 1 184 ? -16.940 2.247 14.787 1.00 98.69 184 THR A N 1
ATOM 1422 C CA . THR A 1 184 ? -18.147 1.462 15.076 1.00 98.69 184 THR A CA 1
ATOM 1423 C C . THR A 1 184 ? -17.921 0.025 14.628 1.00 98.69 184 THR A C 1
ATOM 1425 O O . THR A 1 184 ? -17.473 -0.210 13.507 1.00 98.69 184 THR A O 1
ATOM 1428 N N . VAL A 1 185 ? -18.230 -0.930 15.499 1.00 98.06 185 VAL A N 1
ATOM 1429 C CA . VAL A 1 185 ? -18.138 -2.379 15.266 1.00 98.06 185 VAL A CA 1
ATOM 1430 C C . VAL A 1 185 ? -19.472 -3.029 15.667 1.00 98.06 185 VAL A C 1
ATOM 1432 O O . VAL A 1 185 ? -20.270 -2.375 16.339 1.00 98.06 185 VAL A O 1
ATOM 1435 N N . PRO A 1 186 ? -19.751 -4.303 15.325 1.00 97.12 186 PRO A N 1
ATOM 1436 C CA . PRO A 1 186 ? -21.065 -4.911 15.584 1.00 97.12 186 PRO A CA 1
ATOM 1437 C C . PRO A 1 186 ? -21.568 -4.805 17.029 1.00 97.12 186 PRO A C 1
ATOM 1439 O O . PRO A 1 186 ? -22.763 -4.660 17.257 1.00 97.12 186 PRO A O 1
ATOM 1442 N N . ASN A 1 187 ? -20.653 -4.853 18.000 1.00 94.31 187 ASN A N 1
ATOM 1443 C CA . ASN A 1 187 ? -20.989 -4.921 19.421 1.00 94.31 187 ASN A CA 1
ATOM 1444 C C . ASN A 1 187 ? -20.660 -3.634 20.192 1.00 94.31 187 ASN A C 1
ATOM 1446 O O . ASN A 1 187 ? -20.681 -3.650 21.421 1.00 94.31 187 ASN A O 1
ATOM 1450 N N . GLY A 1 188 ? -20.326 -2.533 19.511 1.00 97.56 188 GLY A N 1
ATOM 1451 C CA . GLY A 1 188 ? -19.979 -1.302 20.211 1.00 97.56 188 GLY A CA 1
ATOM 1452 C C . GLY A 1 188 ? -19.308 -0.233 19.364 1.00 97.56 188 GLY A C 1
ATOM 1453 O O . GLY A 1 188 ? -19.240 -0.310 18.137 1.00 97.56 188 GLY A O 1
ATOM 1454 N N . SER A 1 189 ? -18.811 0.795 20.041 1.00 98.25 189 SER A N 1
ATOM 1455 C CA . SER A 1 189 ? -18.137 1.913 19.393 1.00 98.25 189 SER A CA 1
ATOM 1456 C C . SER A 1 189 ? -17.112 2.579 20.295 1.00 98.25 189 SER A C 1
ATOM 1458 O O . SER A 1 189 ? -17.182 2.488 21.520 1.00 98.25 189 SER A O 1
ATOM 1460 N N . ILE A 1 190 ? -16.180 3.281 19.664 1.00 98.38 190 ILE A N 1
ATOM 1461 C CA . ILE A 1 190 ? -15.169 4.118 20.301 1.00 98.38 190 ILE A CA 1
ATOM 1462 C C . ILE A 1 190 ? -15.243 5.489 19.637 1.00 98.38 190 ILE A C 1
ATOM 1464 O O . ILE A 1 190 ? -15.201 5.563 18.408 1.00 98.38 190 ILE A O 1
ATOM 1468 N N . GLU A 1 191 ? -15.353 6.550 20.429 1.00 98.31 191 GLU A N 1
ATOM 1469 C CA . GLU A 1 191 ? -15.319 7.940 19.967 1.00 98.31 191 GLU A CA 1
ATOM 1470 C C . GLU A 1 191 ? -14.158 8.683 20.630 1.00 98.31 191 GLU A C 1
ATOM 1472 O O . GLU A 1 191 ? -13.964 8.601 21.841 1.00 98.31 191 GLU A O 1
ATOM 1477 N N . ILE A 1 192 ? -13.382 9.401 19.822 1.00 97.94 192 ILE A N 1
ATOM 1478 C CA . ILE A 1 192 ? -12.239 10.213 20.233 1.00 97.94 192 ILE A CA 1
ATOM 1479 C C . ILE A 1 192 ? -12.452 11.614 19.662 1.00 97.94 192 ILE A C 1
ATOM 1481 O O . ILE A 1 192 ? -12.648 11.766 18.452 1.00 97.94 192 ILE A O 1
ATOM 1485 N N . SER A 1 193 ? -12.418 12.628 20.531 1.00 97.06 193 SER A N 1
ATOM 1486 C CA . SER A 1 193 ? -12.706 14.020 20.152 1.00 97.06 193 SER A CA 1
ATOM 1487 C C . SER A 1 193 ? -11.695 14.549 19.141 1.00 97.06 193 SER A C 1
ATOM 1489 O O . SER A 1 193 ? -12.092 15.113 18.122 1.00 97.06 193 SER A O 1
ATOM 1491 N N . ALA A 1 194 ? -10.405 14.309 19.386 1.00 96.88 194 ALA A N 1
ATOM 1492 C CA . ALA A 1 194 ? -9.359 14.455 18.387 1.00 96.88 194 ALA A CA 1
ATOM 1493 C C . ALA A 1 194 ? -8.168 13.538 18.697 1.00 96.88 194 ALA A C 1
ATOM 1495 O O . ALA A 1 194 ? -7.854 13.281 19.857 1.00 96.88 194 ALA A O 1
ATOM 1496 N N . MET A 1 195 ? -7.515 13.043 17.649 1.00 96.06 195 MET A N 1
ATOM 1497 C CA . MET A 1 195 ? -6.207 12.396 17.726 1.00 96.06 195 MET A CA 1
ATOM 1498 C C . MET A 1 195 ? -5.390 12.691 16.472 1.00 96.06 195 MET A C 1
ATOM 1500 O O . MET A 1 195 ? -5.948 12.822 15.377 1.00 96.06 195 MET A O 1
ATOM 1504 N N . GLY A 1 196 ? -4.074 12.788 16.630 1.00 93.50 196 GLY A N 1
ATOM 1505 C CA . GLY A 1 196 ? -3.111 12.779 15.539 1.00 93.50 196 GLY A CA 1
ATOM 1506 C C . GLY A 1 196 ? -2.877 11.364 15.008 1.00 93.50 196 GLY A C 1
ATOM 1507 O O . GLY A 1 196 ? -3.774 10.519 14.983 1.00 93.50 196 GLY A O 1
ATOM 1508 N N . THR A 1 197 ? -1.654 11.093 14.554 1.00 94.19 197 THR A N 1
ATOM 1509 C CA . THR A 1 197 ? -1.301 9.762 14.051 1.00 94.19 197 THR A CA 1
ATOM 1510 C C . THR A 1 197 ? -1.434 8.695 15.142 1.00 94.19 197 THR A C 1
ATOM 1512 O O . THR A 1 197 ? -0.822 8.807 16.201 1.00 94.19 197 THR A O 1
ATOM 1515 N N . GLY A 1 198 ? -2.197 7.636 14.873 1.00 95.62 198 GLY A N 1
ATOM 1516 C CA . GLY A 1 198 ? -2.395 6.572 15.850 1.00 95.62 198 GLY A CA 1
ATOM 1517 C C . GLY A 1 198 ? -3.308 5.444 15.396 1.00 95.62 198 GLY A C 1
ATOM 1518 O O . GLY A 1 198 ? -3.862 5.457 14.294 1.00 95.62 198 GLY A O 1
ATOM 1519 N N . THR A 1 199 ? -3.474 4.467 16.282 1.00 97.44 199 THR A N 1
ATOM 1520 C CA . THR A 1 199 ? -4.294 3.273 16.099 1.00 97.44 199 THR A CA 1
ATOM 1521 C C . THR A 1 199 ? -5.274 3.077 17.250 1.00 97.44 199 THR A C 1
ATOM 1523 O O . THR A 1 199 ? -5.002 3.380 18.410 1.00 97.44 199 THR A O 1
ATOM 1526 N N . VAL A 1 200 ? -6.432 2.526 16.904 1.00 97.94 200 VAL A N 1
ATOM 1527 C CA . VAL A 1 200 ? -7.492 2.117 17.815 1.00 97.94 200 VAL A CA 1
ATOM 1528 C C . VAL A 1 200 ? -7.799 0.657 17.528 1.00 97.94 200 VAL A C 1
ATOM 1530 O O . VAL A 1 200 ? -8.228 0.298 16.430 1.00 97.94 200 VAL A O 1
ATOM 1533 N N . VAL A 1 201 ? -7.574 -0.198 18.518 1.00 98.31 201 VAL A N 1
ATOM 1534 C CA . VAL A 1 201 ? -7.782 -1.640 18.420 1.00 98.31 201 VAL A CA 1
ATOM 1535 C C . VAL A 1 201 ? -8.966 -2.026 19.288 1.00 98.31 201 VAL A C 1
ATOM 1537 O O . VAL A 1 201 ? -8.948 -1.821 20.496 1.00 98.31 201 VAL A O 1
ATOM 1540 N N . TRP A 1 202 ? -9.967 -2.645 18.673 1.00 98.38 202 TRP A N 1
ATOM 1541 C CA . TRP A 1 202 ? -11.006 -3.404 19.354 1.00 98.38 202 TRP A CA 1
ATOM 1542 C C . TRP A 1 202 ? -10.693 -4.889 19.213 1.00 98.38 202 TRP A C 1
ATOM 1544 O O . TRP A 1 202 ? -10.582 -5.400 18.100 1.00 98.38 202 TRP A O 1
ATOM 1554 N N . ASN A 1 203 ? -10.591 -5.612 20.319 1.00 97.75 203 ASN A N 1
ATOM 1555 C CA . ASN A 1 203 ? -10.375 -7.051 20.327 1.00 97.75 203 ASN A CA 1
ATOM 1556 C C . ASN A 1 203 ? -11.351 -7.708 21.299 1.00 97.75 203 ASN A C 1
ATOM 1558 O O . ASN A 1 203 ? -11.107 -7.744 22.499 1.00 97.75 203 ASN A O 1
ATOM 1562 N N . ASN A 1 204 ? -12.470 -8.219 20.783 1.00 96.25 204 ASN A N 1
ATOM 1563 C CA . ASN A 1 204 ? -13.475 -8.926 21.582 1.00 96.25 204 ASN A CA 1
ATOM 1564 C C . ASN A 1 204 ? -13.970 -8.127 22.808 1.00 96.25 204 ASN A C 1
ATOM 1566 O O . ASN A 1 204 ? -14.192 -8.682 23.879 1.00 96.25 204 ASN A O 1
ATOM 1570 N N . GLY A 1 205 ? -14.144 -6.811 22.645 1.00 95.62 205 GLY A N 1
ATOM 1571 C CA . GLY A 1 205 ? -14.584 -5.901 23.706 1.00 95.62 205 GLY A CA 1
ATOM 1572 C C . GLY A 1 205 ? -13.437 -5.233 24.459 1.00 95.62 205 GLY A C 1
ATOM 1573 O O . GLY A 1 205 ? -13.667 -4.242 25.138 1.00 95.62 205 GLY A O 1
ATOM 1574 N N . GLU A 1 206 ? -12.200 -5.703 24.312 1.00 97.94 206 GLU A N 1
ATOM 1575 C CA . GLU A 1 206 ? -11.026 -5.018 24.850 1.00 97.94 206 GLU A CA 1
ATOM 1576 C C . GLU A 1 206 ? -10.566 -3.920 23.892 1.00 97.94 206 GLU A C 1
ATOM 1578 O O . GLU A 1 206 ? -10.352 -4.174 22.705 1.00 97.94 206 GLU A O 1
ATOM 1583 N N . VAL A 1 207 ? -10.426 -2.699 24.406 1.00 98.06 207 VAL A N 1
ATOM 1584 C CA . VAL A 1 207 ? -10.052 -1.525 23.617 1.00 98.06 207 VAL A CA 1
ATOM 1585 C C . VAL A 1 207 ? -8.658 -1.048 24.000 1.00 98.06 207 VAL A C 1
ATOM 1587 O O . VAL A 1 207 ? -8.387 -0.800 25.174 1.00 98.06 207 VAL A O 1
ATOM 1590 N N . THR A 1 208 ? -7.797 -0.872 23.003 1.00 98.00 208 THR A N 1
ATOM 1591 C CA . THR A 1 208 ? -6.474 -0.257 23.153 1.00 98.00 208 THR A CA 1
ATOM 1592 C C . THR A 1 208 ? -6.343 0.903 22.182 1.00 98.00 208 THR A C 1
ATOM 1594 O O . THR A 1 208 ? -6.715 0.774 21.015 1.00 98.00 208 THR A O 1
ATOM 1597 N N . ILE A 1 209 ? -5.814 2.026 22.659 1.00 97.81 209 ILE A N 1
ATOM 1598 C CA . ILE A 1 209 ? -5.592 3.233 21.863 1.00 97.81 209 ILE A CA 1
ATOM 1599 C C . ILE A 1 209 ? -4.127 3.644 22.019 1.00 97.81 209 ILE A C 1
ATOM 1601 O O . ILE A 1 209 ? -3.634 3.750 23.142 1.00 97.81 209 ILE A O 1
ATOM 1605 N N . ASP A 1 210 ? -3.456 3.855 20.892 1.00 96.81 210 ASP A N 1
ATOM 1606 C CA . ASP A 1 210 ? -2.082 4.358 20.802 1.00 96.81 210 ASP A CA 1
ATOM 1607 C C . ASP A 1 210 ? -2.055 5.494 19.780 1.00 96.81 210 ASP A C 1
ATOM 1609 O O . ASP A 1 210 ? -2.225 5.241 18.585 1.00 96.81 210 ASP A O 1
ATOM 1613 N N . ALA A 1 211 ? -1.952 6.741 20.235 1.00 95.00 211 ALA A N 1
ATOM 1614 C CA . ALA A 1 211 ? -2.108 7.906 19.375 1.00 95.00 211 ALA A CA 1
ATOM 1615 C C . ALA A 1 211 ? -1.408 9.148 19.915 1.00 95.00 211 ALA A C 1
ATOM 1617 O O . ALA A 1 211 ? -1.564 9.473 21.081 1.00 95.00 211 ALA A O 1
ATOM 1618 N N . ILE A 1 212 ? -0.752 9.912 19.043 1.00 94.12 212 ILE A N 1
ATOM 1619 C CA . ILE A 1 212 ? -0.230 11.237 19.411 1.00 94.12 212 ILE A CA 1
ATOM 1620 C C . ILE A 1 212 ? -1.346 12.289 19.416 1.00 94.12 212 ILE A C 1
ATOM 1622 O O . ILE A 1 212 ? -2.359 12.125 18.731 1.00 94.12 212 ILE A O 1
ATOM 1626 N N . ASP A 1 213 ? -1.132 13.394 20.134 1.00 93.06 213 ASP A N 1
ATOM 1627 C CA . ASP A 1 213 ? -2.037 14.555 20.177 1.00 93.06 213 ASP A CA 1
ATOM 1628 C C . ASP A 1 213 ? -3.492 14.179 20.512 1.00 93.06 213 ASP A C 1
ATOM 1630 O O . ASP A 1 213 ? -4.445 14.654 19.889 1.00 93.06 213 ASP A O 1
ATOM 1634 N N . LEU A 1 214 ? -3.659 13.262 21.467 1.00 94.69 214 LEU A N 1
ATOM 1635 C CA . LEU A 1 214 ? -4.969 12.835 21.937 1.00 94.69 214 LEU A CA 1
ATOM 1636 C C . LEU A 1 214 ? -5.639 13.956 22.744 1.00 94.69 214 LEU A C 1
ATOM 1638 O O . LEU A 1 214 ? -5.105 14.417 23.754 1.00 94.69 214 LEU A O 1
ATOM 1642 N N . GLU A 1 215 ? -6.845 14.346 22.338 1.00 93.75 215 GLU A N 1
ATOM 1643 C CA . GLU A 1 215 ? -7.659 15.327 23.052 1.00 93.75 215 GLU A CA 1
ATOM 1644 C C . GLU A 1 215 ? -8.902 14.685 23.676 1.00 93.75 215 GLU A C 1
ATOM 1646 O O . GLU A 1 215 ? -9.743 14.085 22.996 1.00 93.75 215 GLU A O 1
ATOM 1651 N N . GLY A 1 216 ? -9.053 14.898 24.985 1.00 90.19 216 GLY A N 1
ATOM 1652 C CA . GLY A 1 216 ? -10.169 14.385 25.775 1.00 90.19 216 GLY A CA 1
ATOM 1653 C C . GLY A 1 216 ? -10.063 12.891 26.093 1.00 90.19 216 GLY A C 1
ATOM 1654 O O . GLY A 1 216 ? -9.156 12.190 25.649 1.00 90.19 216 GLY A O 1
ATOM 1655 N N . GLU A 1 217 ? -11.006 12.402 26.896 1.00 93.81 217 GLU A N 1
ATOM 1656 C CA . GLU A 1 217 ? -11.097 10.975 27.207 1.00 93.81 217 GLU A CA 1
ATOM 1657 C C . GLU A 1 217 ? -11.878 10.232 26.110 1.00 93.81 217 GLU A C 1
ATOM 1659 O O . GLU A 1 217 ? -12.971 10.672 25.735 1.00 93.81 217 GLU A O 1
ATOM 1664 N N . PRO A 1 218 ? -11.361 9.099 25.596 1.00 96.75 218 PRO A N 1
ATOM 1665 C CA . PRO A 1 218 ? -12.098 8.261 24.661 1.00 96.75 218 PRO A CA 1
ATOM 1666 C C . PRO A 1 218 ? -13.394 7.725 25.273 1.00 96.75 218 PRO A C 1
ATOM 1668 O O . PRO A 1 218 ? -13.400 7.157 26.367 1.00 96.75 218 PRO A O 1
ATOM 1671 N N . ILE A 1 219 ? -14.492 7.823 24.529 1.00 98.00 219 ILE A N 1
ATOM 1672 C CA . ILE A 1 219 ? -15.787 7.273 24.928 1.00 98.00 219 ILE A CA 1
ATOM 1673 C C . ILE A 1 219 ? -15.912 5.872 24.333 1.00 98.00 219 ILE A C 1
ATOM 1675 O O . ILE A 1 219 ? -15.967 5.712 23.114 1.00 98.00 219 ILE A O 1
ATOM 1679 N N . VAL A 1 220 ? -15.977 4.850 25.189 1.00 98.00 220 VAL A N 1
ATOM 1680 C CA . VAL A 1 220 ? -16.104 3.442 24.780 1.00 98.00 220 VAL A CA 1
ATOM 1681 C C . VAL A 1 220 ? -17.483 2.904 25.159 1.00 98.00 220 VAL A C 1
ATOM 1683 O O . VAL A 1 220 ? -17.868 2.922 26.325 1.00 98.00 220 VAL A O 1
ATOM 1686 N N . ILE A 1 221 ? -18.217 2.384 24.175 1.00 98.12 221 ILE A N 1
ATOM 1687 C CA . ILE A 1 221 ? -19.549 1.787 24.337 1.00 98.12 221 ILE A CA 1
ATOM 1688 C C . ILE A 1 221 ? -19.475 0.312 23.942 1.00 98.12 221 ILE A C 1
ATOM 1690 O O . ILE A 1 221 ? -18.979 -0.009 22.866 1.00 98.12 221 ILE A O 1
ATOM 1694 N N . GLY A 1 222 ? -19.979 -0.588 24.794 1.00 96.56 222 GLY A N 1
ATOM 1695 C CA . GLY A 1 222 ? -20.005 -2.039 24.537 1.00 96.56 222 GLY A CA 1
ATOM 1696 C C . GLY A 1 222 ? -18.656 -2.755 24.707 1.00 96.56 222 GLY A C 1
ATOM 1697 O O . GLY A 1 222 ? -18.554 -3.949 24.434 1.00 96.56 222 GLY A O 1
ATOM 1698 N N . GLY A 1 223 ? -17.624 -2.035 25.153 1.00 95.81 223 GLY A N 1
ATOM 1699 C CA . GLY A 1 223 ? -16.274 -2.545 25.384 1.00 95.81 223 GLY A CA 1
ATOM 1700 C C . GLY A 1 223 ? -15.656 -1.974 26.660 1.00 95.81 223 GLY A C 1
ATOM 1701 O O . GLY A 1 223 ? -16.322 -1.325 27.463 1.00 95.81 223 GLY A O 1
ATOM 1702 N N . THR A 1 224 ? -14.369 -2.225 26.868 1.00 96.69 224 THR A N 1
ATOM 1703 C CA . THR A 1 224 ? -13.602 -1.778 28.033 1.00 96.69 224 THR A CA 1
ATOM 1704 C C . THR A 1 224 ? -12.226 -1.309 27.587 1.00 96.69 224 THR A C 1
ATOM 1706 O O . THR A 1 224 ? -11.476 -2.072 26.977 1.00 96.69 224 THR A O 1
ATOM 1709 N N . LEU A 1 225 ? -11.884 -0.064 27.919 1.00 95.69 225 LEU A N 1
ATOM 1710 C CA . LEU A 1 225 ? -10.554 0.491 27.683 1.00 95.69 225 LEU A CA 1
ATOM 1711 C C . LEU A 1 225 ? -9.524 -0.231 28.566 1.00 95.69 225 LEU A C 1
ATOM 1713 O O . LEU A 1 225 ? -9.636 -0.230 29.790 1.00 95.69 225 LEU A O 1
ATOM 1717 N N . LYS A 1 226 ? -8.540 -0.876 27.938 1.00 94.81 226 LYS A N 1
ATOM 1718 C CA . LYS A 1 226 ? -7.449 -1.609 28.599 1.00 94.81 226 LYS A CA 1
ATOM 1719 C C . LYS A 1 226 ? -6.160 -0.816 28.654 1.00 94.81 226 LYS A C 1
ATOM 1721 O O . LYS A 1 226 ? -5.416 -0.933 29.622 1.00 94.81 226 LYS A O 1
ATOM 1726 N N . SER A 1 227 ? -5.876 -0.055 27.606 1.00 90.75 227 SER A N 1
ATOM 1727 C CA . SER A 1 227 ? -4.657 0.732 27.508 1.00 90.75 227 SER A CA 1
ATOM 1728 C C . SER A 1 227 ? -4.899 1.969 26.655 1.00 90.75 227 SER A C 1
ATOM 1730 O O . SER A 1 227 ? -5.622 1.924 25.656 1.00 90.75 227 SER A O 1
ATOM 1732 N N . LEU A 1 228 ? -4.292 3.063 27.100 1.00 89.19 228 LEU A N 1
ATOM 1733 C CA . LEU A 1 228 ? -4.300 4.360 26.457 1.00 89.19 228 LEU A CA 1
ATOM 1734 C C . LEU A 1 228 ? -2.865 4.887 26.492 1.00 89.19 228 LEU A C 1
ATOM 1736 O O . LEU A 1 228 ? -2.330 5.120 27.575 1.00 89.19 228 LEU A O 1
ATOM 1740 N N . THR A 1 229 ? -2.243 5.004 25.323 1.00 83.12 229 THR A N 1
ATOM 1741 C CA . THR A 1 229 ? -0.882 5.527 25.146 1.00 83.12 229 THR A CA 1
ATOM 1742 C C . THR A 1 229 ? -0.954 6.736 24.222 1.00 83.12 229 THR A C 1
ATOM 1744 O O . THR A 1 229 ? -1.594 6.658 23.173 1.00 83.12 229 THR A O 1
ATOM 1747 N N . TYR A 1 230 ? -0.366 7.855 24.647 1.00 71.19 230 TYR A N 1
ATOM 1748 C CA . TYR A 1 230 ? -0.332 9.112 23.903 1.00 71.19 230 TYR A CA 1
ATOM 1749 C C . TYR A 1 230 ? 0.894 9.947 24.256 1.00 71.19 230 TYR A C 1
ATOM 1751 O O . TYR A 1 230 ? 1.402 9.788 25.392 1.00 71.19 230 TYR A O 1
#

Radius of gyration: 23.07 Å; chains: 1; bounding box: 54×49×52 Å

Foldseek 3Di:
DKDKFWFDFAQLDPDFDFDFDADPNDTDTDGGNDDDPDDDPVRCCVSPVQQGDTDMDMDDDDPVVDPDPVRVHVQQVPWDWDWDWDDDPQWIKIWIKTDDDLKIWIWIATSNVRDTDFIAMSVGTPPPDFDDDLFKGWAQCQWDDHPQKIKGKHSGIKMKGHDPPQQKIKIWDADPDWIWIKIDDPQWIKTFRTFHGWMWMGGNQEIETATHPGDDDIDITRHDYDYYHD

Sequence (230 aa):
MSAVRPLVRSKLGKNTPIRLEERAGDLVLDIDTYRGEKMAHDALHETSGGRVHSAFYFEVADRSEFATARSFSKVVSSGQVQLDTTTNDSTTTLSLGYTREDRALGLDLDLTKWELKRRWTESGDLGFPMLESSIARQNRDGHVKIGDATLICGKEAGWLFAPPGTGKYIAAYHGLKPAPLKLTVPNGSIEISAMGTGTVVWNNGEVTIDAIDLEGEPIVIGGTLKSLTY